Protein AF-G5AHP5-F1 (afdb_monomer)

Radius of gyration: 89.08 Å; Cα contacts (8 Å, |Δi|>4): 17; chains: 1; bounding box: 162×51×281 Å

Solvent-accessible surface area (backbone atoms only — not comparable to full-atom values): 18993 Å² total; per-residue (Å²): 107,77,63,62,55,45,54,52,48,55,49,53,51,51,52,48,51,52,48,52,54,48,51,51,48,51,52,51,51,51,53,50,51,53,47,54,50,52,53,51,52,52,51,54,48,51,52,53,53,48,54,50,49,51,64,43,51,56,49,55,52,48,54,51,49,54,53,50,55,48,52,52,46,56,51,49,54,50,50,54,51,48,52,54,50,54,52,50,50,52,52,52,53,51,51,50,52,52,52,49,54,53,50,52,54,49,50,56,52,49,53,50,53,50,51,54,50,52,52,49,50,51,55,48,51,52,50,52,50,54,49,51,54,52,50,49,53,53,51,55,51,48,53,52,49,51,53,50,50,55,51,50,53,52,50,54,48,51,51,52,51,52,52,50,51,51,47,54,51,50,54,50,53,49,53,55,46,53,54,48,48,57,49,46,55,52,52,50,52,51,50,49,52,52,54,47,49,54,50,52,50,54,48,50,56,52,49,52,53,48,51,53,50,48,39,49,44,30,49,72,76,67,72,40,88,67,75,82,74,98,63,64,69,79,54,53,59,53,57,48,55,55,49,53,54,57,51,52,57,60,48,66,78,73,64,88,83,87,81,86,83,88,88,83,87,83,84,80,91,85,78,88,88,81,91,86,92,86,82,91,78,90,83,84,88,85,90,82,93,77,85,88,76,79,85,83,77,82,72,54,68,68,62,53,54,49,52,53,51,51,48,58,64,72,49,45,64,60,64,55,51,65,66,65,75,75,116

InterPro domains:
  IPR039750 Dynein regulatory complex protein [PTHR21625] (1-319)

Sequence (327 aa):
MSQQYREMQDEYELELEQMEDAFLKERDERIANNKLEIDSLFERRREMEMVYMEAKQTRDEQYLQEIEELRVRDAEDYNELKIKLETNIQTLEQQLEEMRATYQLNTERLEYNYRVLTERDMLNSATLSQQKRKLSRLKDALATLIAKYNQTDARDRHQNEELTEEYRRLTKQYLDLQRKYAHFETSDSNKYDEVWQMHEEDAIHKIEKLLDADRVIHEQQLGLAWRPPAQSIRNWSQSAKAGDAAALQKQLENGDESSPDSNESDKGGSRRDDNGANADQDDFDDESVEAYTPPVKKISGAKLKYMLKMLASEAGFLVSFCKYCLY

Organism: Phytophthora sojae (strain P6497) (NCBI:txid1094619)

pLDDT: mean 79.53, std 22.26, range [28.44, 98.56]

Mean predicted aligned error: 20.71 Å

Foldseek 3Di:
DVVVVVVVVVVVVVVVVVVVVVVVVVVVVVVVVVVVVVVVVVVVVVVVVVVVVVVVVVVVVVVVVVVVVVVVVVVVVVVVVVVVVVVVVVVVVVVVVVVVVVVVVVVVVVVVVVVVVVVVVVVVVVVVVVVVVVVVVVVVVVVVVVVVVVVVVVVVVVVVVVVVVVVVVVVVVVVVVVVVVVVCVVVVVVVVVVVVVVVLVVVLVVVVVVLVVVCCCCVPVVVHHDDDDPDRSVVVVVVVVVVVVVVVVVVVVVPPPDDDDDDDDDDDDDDDDDDDDDDDDDDDDDDDDDDDDDDPDDDDPVVVVVVVVVCCVVVVVVVVVVVVVPD

Structure (mmCIF, N/CA/C/O backbone):
data_AF-G5AHP5-F1
#
_entry.id   AF-G5AHP5-F1
#
loop_
_atom_site.group_PDB
_atom_site.id
_atom_site.type_symbol
_atom_site.label_atom_id
_atom_site.label_alt_id
_atom_site.label_comp_id
_atom_site.label_asym_id
_atom_site.label_entity_id
_atom_site.label_seq_id
_atom_site.pdbx_PDB_ins_code
_atom_site.Cartn_x
_atom_site.Cartn_y
_atom_site.Cartn_z
_atom_site.occupancy
_atom_site.B_iso_or_equiv
_atom_site.auth_seq_id
_atom_site.auth_comp_id
_atom_site.auth_asym_id
_atom_site.auth_atom_id
_atom_site.pdbx_PDB_model_num
ATOM 1 N N . MET A 1 1 ? -83.908 3.391 150.791 1.00 53.19 1 MET A N 1
ATOM 2 C CA . MET A 1 1 ? -82.644 2.667 151.066 1.00 53.19 1 MET A CA 1
ATOM 3 C C . MET A 1 1 ? -82.426 1.497 150.112 1.00 53.19 1 MET A C 1
ATOM 5 O O . MET A 1 1 ? -81.807 1.747 149.095 1.00 53.19 1 MET A O 1
ATOM 9 N N . SER A 1 2 ? -82.924 0.269 150.338 1.00 60.22 2 SER A N 1
ATOM 10 C CA . SER A 1 2 ? -82.579 -0.873 149.452 1.00 60.22 2 SER A CA 1
ATOM 11 C C . SER A 1 2 ? -83.049 -0.728 147.999 1.00 60.22 2 SER A C 1
ATOM 13 O O . SER A 1 2 ? -82.399 -1.255 147.107 1.00 60.22 2 SER A O 1
ATOM 15 N N . GLN A 1 3 ? -84.147 -0.007 147.761 1.00 63.00 3 GLN A N 1
ATOM 16 C CA . GLN A 1 3 ? -84.678 0.241 146.419 1.00 63.00 3 GLN A CA 1
ATOM 17 C C . GLN A 1 3 ? -83.773 1.185 145.608 1.00 63.00 3 GLN A C 1
ATOM 19 O O . GLN A 1 3 ? -83.341 0.808 144.532 1.00 63.00 3 GLN A O 1
ATOM 24 N N . GLN A 1 4 ? -83.343 2.304 146.203 1.00 61.06 4 GLN A N 1
ATOM 25 C CA . GLN A 1 4 ? -82.376 3.241 145.604 1.00 61.06 4 GLN A CA 1
ATOM 26 C C . GLN A 1 4 ? -81.001 2.611 145.343 1.00 61.06 4 GLN A C 1
ATOM 28 O O . GLN A 1 4 ? -80.342 2.964 144.376 1.00 61.06 4 GLN A O 1
ATOM 33 N N . TYR A 1 5 ? -80.554 1.676 146.191 1.00 68.19 5 TYR A N 1
ATOM 34 C CA . TYR A 1 5 ? -79.325 0.918 145.927 1.00 68.19 5 TYR A CA 1
ATOM 35 C C . TYR A 1 5 ? -79.475 -0.056 144.756 1.00 68.19 5 TYR A C 1
ATOM 37 O O . TYR A 1 5 ? -78.487 -0.331 144.091 1.00 68.19 5 TYR A O 1
ATOM 45 N N . ARG A 1 6 ? -80.684 -0.574 144.513 1.00 73.56 6 ARG A N 1
ATOM 46 C CA . ARG A 1 6 ? -80.960 -1.478 143.394 1.00 73.56 6 ARG A CA 1
ATOM 47 C C . ARG A 1 6 ? -81.112 -0.701 142.091 1.00 73.56 6 ARG A C 1
ATOM 49 O O . ARG A 1 6 ? -80.408 -1.015 141.156 1.00 73.56 6 ARG A O 1
ATOM 56 N N . GLU A 1 7 ? -81.885 0.384 142.096 1.00 75.38 7 GLU A N 1
ATOM 57 C CA . GLU A 1 7 ? -81.979 1.335 140.976 1.00 75.38 7 GLU A CA 1
ATOM 58 C C . GLU A 1 7 ? -80.586 1.844 140.560 1.00 75.38 7 GLU A C 1
ATOM 60 O O . GLU A 1 7 ? -80.260 1.833 139.383 1.00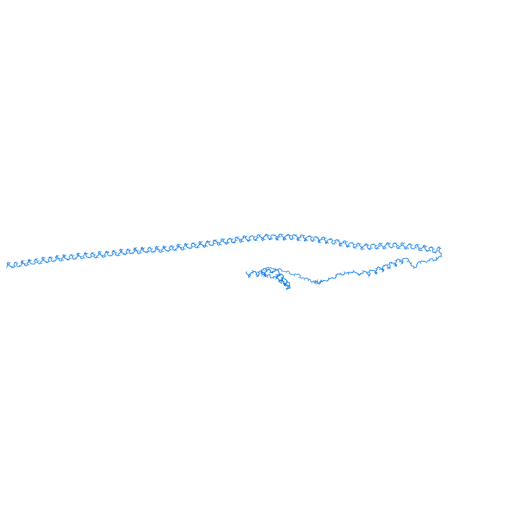 75.38 7 GLU A O 1
ATOM 65 N N . MET A 1 8 ? -79.714 2.176 141.521 1.00 73.25 8 MET A N 1
ATOM 66 C CA . MET A 1 8 ? -78.326 2.574 141.245 1.00 73.25 8 MET A CA 1
ATOM 67 C C . MET A 1 8 ? -77.442 1.420 140.726 1.00 73.25 8 MET A C 1
ATOM 69 O O . MET A 1 8 ? -76.515 1.665 139.962 1.00 73.25 8 MET A O 1
ATOM 73 N N . GLN A 1 9 ? -77.691 0.167 141.129 1.00 76.75 9 GLN A N 1
ATOM 74 C CA . GLN A 1 9 ? -77.003 -0.994 140.545 1.00 76.75 9 GLN A CA 1
ATOM 75 C C . GLN A 1 9 ? -77.477 -1.262 139.115 1.00 76.75 9 GLN A C 1
ATOM 77 O O . GLN A 1 9 ? -76.632 -1.467 138.253 1.00 76.75 9 GLN A O 1
ATOM 82 N N . ASP A 1 10 ? -78.786 -1.197 138.872 1.00 80.12 10 ASP A N 1
ATOM 83 C CA . ASP A 1 10 ? -79.399 -1.369 137.555 1.00 80.12 10 ASP A CA 1
ATOM 84 C C . ASP A 1 10 ? -78.925 -0.249 136.595 1.00 80.12 10 ASP A C 1
ATOM 86 O O . ASP A 1 10 ? -78.605 -0.518 135.440 1.00 80.12 10 ASP A O 1
ATOM 90 N N . GLU A 1 11 ? -78.781 0.996 137.078 1.00 80.38 11 GLU A N 1
ATOM 91 C CA . GLU A 1 11 ? -78.151 2.104 136.339 1.00 80.38 11 GLU A CA 1
ATOM 92 C C . GLU A 1 11 ? -76.666 1.831 136.039 1.00 80.38 11 GLU A C 1
ATOM 94 O O . GLU A 1 11 ? -76.239 2.007 134.901 1.00 80.38 11 GLU A O 1
ATOM 99 N N . TYR A 1 12 ? -75.864 1.359 137.003 1.00 80.62 12 TYR A N 1
ATOM 100 C CA . TYR A 1 12 ? -74.455 1.019 136.740 1.00 80.62 12 TYR A CA 1
ATOM 101 C C . TYR A 1 12 ? -74.277 -0.192 135.811 1.00 80.62 12 TYR A C 1
ATOM 103 O O . TYR A 1 12 ? -73.295 -0.240 135.073 1.00 80.62 12 TYR A O 1
ATOM 111 N N . GLU A 1 13 ? -75.196 -1.158 135.836 1.00 82.81 13 GLU A N 1
ATOM 112 C CA . GLU A 1 13 ? -75.208 -2.309 134.926 1.00 82.81 13 GLU A CA 1
ATOM 113 C C . GLU A 1 13 ? -75.591 -1.869 133.503 1.00 82.81 13 GLU A C 1
ATOM 115 O O . GLU A 1 13 ? -74.921 -2.253 132.548 1.00 82.81 13 GLU A O 1
ATOM 120 N N . LEU A 1 14 ? -76.560 -0.954 133.364 1.00 85.81 14 LEU A N 1
ATOM 121 C CA . LEU A 1 14 ? -76.928 -0.326 132.091 1.00 85.81 14 LEU A CA 1
ATOM 122 C C . LEU A 1 14 ? -75.807 0.564 131.516 1.00 85.81 14 LEU A C 1
ATOM 124 O O . LEU A 1 14 ? -75.599 0.591 130.304 1.00 85.81 14 LEU A O 1
ATOM 128 N N . GLU A 1 15 ? -75.080 1.307 132.353 1.00 83.19 15 GLU A N 1
ATOM 129 C CA . GLU A 1 15 ? -73.904 2.087 131.934 1.00 83.19 15 GLU A CA 1
ATOM 130 C C . GLU A 1 15 ? -72.737 1.168 131.522 1.00 83.19 15 GLU A C 1
ATOM 132 O O . GLU A 1 15 ? -72.029 1.462 130.559 1.00 83.19 15 GLU A O 1
ATOM 137 N N . LEU A 1 16 ? -72.554 0.024 132.197 1.00 84.31 16 LEU A N 1
ATOM 138 C CA . LEU A 1 16 ? -71.602 -1.016 131.787 1.00 84.31 16 LEU A CA 1
ATOM 139 C C . LEU A 1 16 ? -71.975 -1.633 130.438 1.00 84.31 16 LEU A C 1
ATOM 141 O O . LEU A 1 16 ? -71.115 -1.704 129.562 1.00 84.31 16 LEU A O 1
ATOM 145 N N . GLU A 1 17 ? -73.241 -2.006 130.243 1.00 87.19 17 GLU A N 1
ATOM 146 C CA . GLU A 1 17 ? -73.742 -2.533 128.972 1.00 87.19 17 GLU A CA 1
ATOM 147 C C . GLU A 1 17 ? -73.548 -1.503 127.849 1.00 87.19 17 GLU A C 1
ATOM 149 O O . GLU A 1 17 ? -72.981 -1.836 126.814 1.00 87.19 17 GLU A O 1
ATOM 154 N N . GLN A 1 18 ? -73.884 -0.225 128.072 1.00 85.56 18 GLN A N 1
ATOM 155 C CA . GLN A 1 18 ? -73.635 0.858 127.108 1.00 85.56 18 GLN A CA 1
ATOM 156 C C . GLN A 1 18 ? -72.144 1.066 126.791 1.00 85.56 18 GLN A C 1
ATOM 158 O O . GLN A 1 18 ? -71.801 1.334 125.636 1.00 85.56 18 GLN A O 1
ATOM 163 N N . MET A 1 19 ? -71.250 0.934 127.779 1.00 83.81 19 MET A N 1
ATOM 164 C CA . MET A 1 19 ? -69.801 0.986 127.554 1.00 83.81 19 MET A CA 1
ATOM 165 C C . MET A 1 19 ? -69.304 -0.220 126.748 1.00 83.81 19 MET A C 1
ATOM 167 O O . MET A 1 19 ? -68.521 -0.034 125.817 1.00 83.81 19 MET A O 1
ATOM 171 N N . GLU A 1 20 ? -69.762 -1.439 127.046 1.00 86.69 20 GLU A N 1
ATOM 172 C CA . GLU A 1 20 ? -69.424 -2.635 126.262 1.00 86.69 20 GLU A CA 1
ATOM 173 C C . GLU A 1 20 ? -69.937 -2.524 124.820 1.00 86.69 20 GLU A C 1
ATOM 175 O O . GLU A 1 20 ? -69.185 -2.776 123.878 1.00 86.69 20 GLU A O 1
ATOM 180 N N . ASP A 1 21 ? -71.164 -2.041 124.629 1.00 88.88 21 ASP A N 1
ATOM 181 C CA . ASP A 1 21 ? -71.764 -1.789 123.318 1.00 88.88 21 ASP A 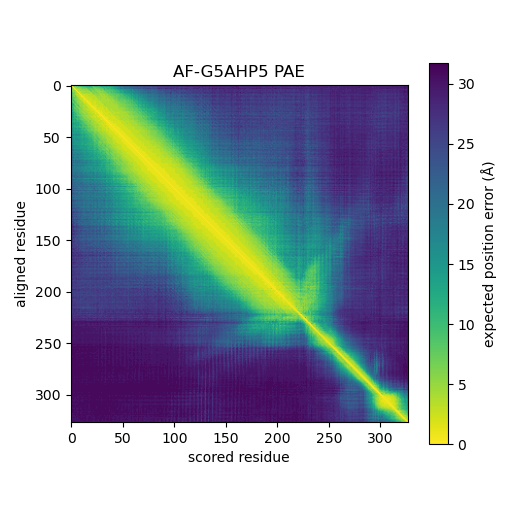CA 1
ATOM 182 C C . ASP A 1 21 ? -70.993 -0.717 122.525 1.00 88.88 21 ASP A C 1
ATOM 184 O O . ASP A 1 21 ? -70.835 -0.825 121.306 1.00 88.88 21 ASP A O 1
ATOM 188 N N . ALA A 1 22 ? -70.482 0.317 123.202 1.00 89.12 22 ALA A N 1
ATOM 189 C CA . ALA A 1 22 ? -69.611 1.330 122.608 1.00 89.12 22 ALA A CA 1
ATOM 190 C C . ALA A 1 22 ? -68.235 0.758 122.223 1.00 89.12 22 ALA A C 1
ATOM 192 O O . ALA A 1 22 ? -67.756 1.027 121.121 1.00 89.12 22 ALA A O 1
ATOM 193 N N . PHE A 1 23 ? -67.623 -0.082 123.066 1.00 88.88 23 PHE A N 1
ATOM 194 C CA . PHE A 1 23 ? -66.364 -0.764 122.743 1.00 88.88 23 PHE A CA 1
ATOM 195 C C . PHE A 1 23 ? -66.516 -1.779 121.604 1.00 88.88 23 PHE A C 1
ATOM 197 O O . PHE A 1 23 ? -65.615 -1.899 120.772 1.00 88.88 23 PHE A O 1
ATOM 204 N N . LEU A 1 24 ? -67.642 -2.495 121.526 1.00 90.12 24 LEU A N 1
ATOM 205 C CA . LEU A 1 24 ? -67.946 -3.397 120.414 1.00 90.12 24 LEU A CA 1
ATOM 206 C C . LEU A 1 24 ? -68.131 -2.619 119.106 1.00 90.12 24 LEU A C 1
ATOM 208 O O . LEU A 1 24 ? -67.551 -3.012 118.094 1.00 90.12 24 LEU A O 1
ATOM 212 N N . LYS A 1 25 ? -68.842 -1.482 119.137 1.00 91.06 25 LYS A N 1
ATOM 213 C CA . LYS A 1 25 ? -68.968 -0.571 117.986 1.00 91.06 25 LYS A CA 1
ATOM 214 C C . LYS A 1 25 ? -67.612 -0.012 117.558 1.00 91.06 25 LYS A C 1
ATOM 216 O O . LYS A 1 25 ? -67.272 -0.159 116.389 1.00 91.06 25 LYS A O 1
ATOM 221 N N . GLU A 1 26 ? -66.790 0.522 118.471 1.00 89.19 26 GLU A N 1
ATOM 222 C CA . GLU A 1 26 ? -65.451 1.014 118.102 1.00 89.19 26 GLU A CA 1
ATOM 223 C C . GLU A 1 26 ? -64.588 -0.123 117.534 1.00 89.19 26 GLU A C 1
ATOM 225 O O . GLU A 1 26 ? -63.929 0.055 116.512 1.00 89.19 26 GLU A O 1
ATOM 230 N N . ARG A 1 27 ? -64.606 -1.320 118.133 1.00 91.38 27 ARG A N 1
ATOM 231 C CA . ARG A 1 27 ? -63.860 -2.477 117.613 1.00 91.38 27 ARG A CA 1
ATOM 232 C C . ARG A 1 27 ? -64.302 -2.841 116.196 1.00 91.38 27 ARG A C 1
ATOM 234 O O . ARG A 1 27 ? -63.451 -3.088 115.341 1.00 91.38 27 ARG A O 1
ATOM 241 N N . ASP A 1 28 ? -65.602 -2.884 115.939 1.00 91.38 28 ASP A N 1
ATOM 242 C CA . ASP A 1 28 ? -66.140 -3.284 114.641 1.00 91.38 28 ASP A CA 1
ATOM 243 C C . ASP A 1 28 ? -65.919 -2.189 113.582 1.00 91.38 28 ASP A C 1
ATOM 245 O O . ASP A 1 28 ? -65.549 -2.510 112.452 1.00 91.38 28 ASP A O 1
ATOM 249 N N . GLU A 1 29 ? -65.983 -0.907 113.960 1.00 91.94 29 GLU A N 1
ATOM 250 C CA . GLU A 1 29 ? -65.547 0.231 113.138 1.00 91.94 29 GLU A CA 1
ATOM 251 C C . GLU A 1 29 ? -64.041 0.183 112.834 1.00 91.94 29 GLU A C 1
ATOM 253 O O . GLU A 1 29 ? -63.635 0.375 111.689 1.00 91.94 29 GLU A O 1
ATOM 258 N N . ARG A 1 30 ? -63.185 -0.134 113.815 1.00 91.25 30 ARG A N 1
ATOM 259 C CA . ARG A 1 30 ? -61.734 -0.321 113.611 1.00 91.25 30 ARG A CA 1
ATOM 260 C C . ARG A 1 30 ? -61.443 -1.483 112.667 1.00 91.25 30 ARG A C 1
ATOM 262 O O . ARG A 1 30 ? -60.584 -1.357 111.799 1.00 91.25 30 ARG A O 1
ATOM 269 N N . ILE A 1 31 ? -62.165 -2.597 112.796 1.00 92.00 31 ILE A N 1
ATOM 270 C CA . ILE A 1 31 ? -62.042 -3.747 111.891 1.00 92.00 31 ILE A CA 1
ATOM 271 C C . ILE A 1 31 ? -62.537 -3.386 110.484 1.00 92.00 31 ILE A C 1
ATOM 273 O O . ILE A 1 31 ? -61.894 -3.775 109.509 1.00 92.00 31 ILE A O 1
ATOM 277 N N . ALA A 1 32 ? -63.639 -2.643 110.355 1.00 93.31 32 ALA A N 1
ATOM 278 C CA . ALA A 1 32 ? -64.146 -2.172 109.068 1.00 93.31 32 ALA A CA 1
ATOM 279 C C . ALA A 1 32 ? -63.157 -1.213 108.386 1.00 93.31 32 ALA A C 1
ATOM 281 O O . ALA A 1 32 ? -62.822 -1.416 107.222 1.00 93.31 32 ALA A O 1
ATOM 282 N N . ASN A 1 33 ? -62.618 -0.240 109.124 1.00 93.38 33 ASN A N 1
ATOM 283 C CA . ASN A 1 33 ? -61.617 0.704 108.627 1.00 93.38 33 ASN A CA 1
ATOM 284 C C . ASN A 1 33 ? -60.325 -0.009 108.197 1.00 93.38 33 ASN A C 1
ATOM 286 O O . ASN A 1 33 ? -59.857 0.216 107.085 1.00 93.38 33 ASN A O 1
ATOM 290 N N . ASN A 1 34 ? -59.801 -0.938 109.007 1.00 92.56 34 ASN A N 1
ATOM 291 C CA . ASN A 1 34 ? -58.618 -1.726 108.638 1.00 92.56 34 ASN A CA 1
ATOM 292 C C . ASN A 1 34 ? -58.867 -2.612 107.402 1.00 92.56 34 ASN A C 1
ATOM 294 O O . ASN A 1 34 ? -57.968 -2.781 106.584 1.00 92.56 34 ASN A O 1
ATOM 298 N N . LYS A 1 35 ? -60.073 -3.182 107.242 1.00 94.12 35 LYS A N 1
ATOM 299 C CA . LYS A 1 35 ? -60.443 -3.941 106.032 1.00 94.12 35 LYS A CA 1
ATOM 300 C C . LYS A 1 35 ? -60.488 -3.043 104.798 1.00 94.12 35 LYS A C 1
ATOM 302 O O . LYS A 1 35 ? -59.861 -3.381 103.805 1.00 94.12 35 LYS A O 1
ATOM 307 N N . LEU A 1 36 ? -61.149 -1.887 104.886 1.00 95.06 36 LEU A N 1
ATOM 308 C CA . LEU A 1 36 ? -61.199 -0.905 103.798 1.00 95.06 36 LEU A CA 1
ATOM 309 C C . LEU A 1 36 ? -59.800 -0.407 103.409 1.00 95.06 36 LEU A C 1
ATOM 311 O O . LEU A 1 36 ? -59.516 -0.256 102.223 1.00 95.06 36 LEU A O 1
ATOM 315 N N . GLU A 1 37 ? -58.909 -0.194 104.381 1.00 94.12 37 GLU A N 1
ATOM 316 C CA . GLU A 1 37 ? -57.515 0.163 104.113 1.00 94.12 37 GLU A CA 1
ATOM 317 C C . GLU A 1 37 ? -56.785 -0.967 103.367 1.00 94.12 37 GLU A C 1
ATOM 319 O O . GLU A 1 37 ? -56.193 -0.715 102.316 1.00 94.12 37 GLU A O 1
ATOM 324 N N . ILE A 1 38 ? -56.897 -2.217 103.835 1.00 93.31 38 ILE A N 1
ATOM 325 C CA . ILE A 1 38 ? -56.324 -3.402 103.173 1.00 93.31 38 ILE A CA 1
ATOM 326 C C . ILE A 1 38 ? -56.853 -3.560 101.739 1.00 93.31 38 ILE A C 1
ATOM 328 O O . ILE A 1 38 ? -56.056 -3.719 100.813 1.00 93.31 38 ILE A O 1
ATOM 332 N N . ASP A 1 39 ? -58.168 -3.471 101.536 1.00 93.94 39 ASP A N 1
ATOM 333 C CA . ASP A 1 39 ? -58.797 -3.591 100.218 1.00 93.94 39 ASP A CA 1
ATOM 334 C C . ASP A 1 39 ? -58.333 -2.455 99.286 1.00 93.94 39 ASP A C 1
ATOM 336 O O . ASP A 1 39 ? -57.984 -2.703 98.130 1.00 93.94 39 ASP A O 1
ATOM 340 N N . SER A 1 40 ? -58.208 -1.223 99.799 1.00 94.06 40 SER A N 1
ATOM 341 C CA . SER A 1 40 ? -57.678 -0.085 99.032 1.00 94.06 40 SER A CA 1
ATOM 342 C C . SER A 1 40 ? -56.212 -0.267 98.618 1.00 94.06 40 SER A C 1
ATOM 344 O O . SER A 1 40 ? -55.822 0.137 97.521 1.00 94.06 40 SER A O 1
ATOM 346 N N . LEU A 1 41 ? -55.392 -0.909 99.460 1.00 93.88 41 LEU A N 1
ATOM 347 C CA . LEU A 1 41 ? -53.999 -1.234 99.145 1.00 93.88 41 LEU A CA 1
ATOM 348 C C . LEU A 1 41 ? -53.907 -2.344 98.090 1.00 93.88 41 LEU A C 1
ATOM 350 O O . LEU A 1 41 ? -53.034 -2.279 97.221 1.00 93.88 41 LEU A O 1
ATOM 354 N N . PHE A 1 42 ? -54.808 -3.331 98.124 1.00 94.00 42 PHE A N 1
ATOM 355 C CA . PHE A 1 42 ? -54.888 -4.367 97.093 1.00 94.00 42 PHE A CA 1
ATOM 356 C C . PHE A 1 42 ? -55.354 -3.818 95.742 1.00 94.00 42 PHE A C 1
ATOM 358 O O . PHE A 1 42 ? -54.727 -4.140 94.732 1.00 94.00 42 PHE A O 1
ATOM 365 N N . GLU A 1 43 ? -56.376 -2.960 95.702 1.00 94.94 43 GLU A N 1
ATOM 366 C CA . GLU A 1 43 ? -56.830 -2.362 94.440 1.00 94.94 43 GLU A CA 1
ATOM 367 C C . GLU A 1 43 ? -55.743 -1.450 93.850 1.00 94.94 43 GLU A C 1
ATOM 369 O O . GLU A 1 43 ? -55.368 -1.601 92.690 1.00 94.94 43 GLU A O 1
ATOM 374 N N . ARG A 1 44 ? -55.101 -0.612 94.677 1.00 94.69 44 ARG A N 1
ATOM 375 C CA . ARG A 1 44 ? -53.974 0.233 94.244 1.00 94.69 44 ARG A CA 1
ATOM 376 C C . ARG A 1 44 ? -52.778 -0.582 93.744 1.00 94.69 44 ARG A C 1
ATOM 378 O O . ARG A 1 44 ? -52.101 -0.177 92.801 1.00 94.69 44 ARG A O 1
ATOM 385 N N . ARG A 1 45 ? -52.503 -1.744 94.350 1.00 94.94 45 ARG A N 1
ATOM 386 C CA . ARG A 1 45 ? -51.492 -2.686 93.847 1.00 94.94 45 ARG A CA 1
ATOM 387 C C . ARG A 1 45 ? -51.899 -3.252 92.485 1.00 94.94 45 ARG A C 1
ATOM 389 O O . ARG A 1 45 ? -51.054 -3.326 91.599 1.00 94.94 45 ARG A O 1
ATOM 396 N N . ARG A 1 46 ? -53.165 -3.635 92.315 1.00 95.12 46 ARG A N 1
ATOM 397 C CA . ARG A 1 46 ? -53.700 -4.192 91.067 1.00 95.12 46 ARG A CA 1
ATOM 398 C C . ARG A 1 46 ? -53.657 -3.182 89.920 1.00 95.12 46 ARG A C 1
ATOM 400 O O . ARG A 1 46 ? -53.245 -3.548 88.825 1.00 95.12 46 ARG A O 1
ATOM 407 N N . GLU A 1 47 ? -54.014 -1.925 90.177 1.00 95.44 47 GLU A N 1
ATOM 408 C CA . GLU A 1 47 ? -53.857 -0.815 89.227 1.00 95.44 47 GLU A CA 1
ATOM 409 C C . GLU A 1 47 ? -52.387 -0.648 88.811 1.00 95.44 47 GLU A C 1
ATOM 411 O O . GLU A 1 47 ? -52.078 -0.621 87.622 1.00 95.44 47 GLU A O 1
ATOM 416 N N . MET A 1 48 ? -51.461 -0.613 89.776 1.00 93.81 48 MET A N 1
ATOM 417 C CA . MET A 1 48 ? -50.023 -0.497 89.500 1.00 93.81 48 MET A CA 1
ATOM 418 C C . MET A 1 48 ? -49.464 -1.692 88.709 1.00 93.81 48 MET A C 1
ATOM 420 O O . MET A 1 48 ? -48.642 -1.498 87.814 1.00 93.81 48 MET A O 1
ATOM 424 N N . GLU A 1 49 ? -49.905 -2.919 89.004 1.00 93.50 49 GLU A N 1
ATOM 425 C CA . GLU A 1 49 ? -49.531 -4.121 88.244 1.00 93.50 49 GLU A CA 1
ATOM 426 C C . GLU A 1 49 ? -50.106 -4.093 86.818 1.00 93.50 49 GLU A C 1
ATOM 428 O O . GLU A 1 49 ? -49.395 -4.441 85.875 1.00 93.50 49 GLU A O 1
ATOM 433 N N . MET A 1 50 ? -51.344 -3.618 86.634 1.00 94.75 50 MET A N 1
ATOM 434 C CA . MET A 1 50 ? -51.974 -3.457 85.317 1.00 94.75 50 MET A CA 1
ATOM 435 C C . MET A 1 50 ? -51.232 -2.422 84.462 1.00 94.75 50 MET A C 1
ATOM 437 O O . MET A 1 50 ? -50.807 -2.743 83.354 1.00 94.75 50 MET A O 1
ATOM 441 N N . VAL A 1 51 ? -50.977 -1.226 85.005 1.00 95.31 51 VAL A N 1
ATOM 442 C CA . VAL A 1 51 ? -50.224 -0.162 84.319 1.00 95.31 51 VAL A CA 1
ATOM 443 C C . VAL A 1 51 ? -48.800 -0.616 83.989 1.00 95.31 51 VAL A C 1
ATOM 445 O O . VAL A 1 51 ? -48.303 -0.334 82.901 1.00 95.31 51 VAL A O 1
ATOM 448 N N . TYR A 1 52 ? -48.134 -1.357 84.883 1.00 95.81 52 TYR A N 1
ATOM 449 C CA . TYR A 1 52 ? -46.814 -1.924 84.593 1.00 95.81 52 TYR A CA 1
ATOM 450 C C . TYR A 1 52 ? -46.858 -2.953 83.454 1.00 95.81 52 TYR A C 1
ATOM 452 O O . TYR A 1 52 ? -45.974 -2.951 82.595 1.00 95.81 52 TYR A O 1
ATOM 460 N N . MET A 1 53 ? -47.877 -3.817 83.426 1.00 94.94 53 MET A N 1
ATOM 461 C CA . MET A 1 53 ? -48.063 -4.810 82.366 1.00 94.94 53 MET A CA 1
ATOM 462 C C . MET A 1 53 ? -48.348 -4.152 81.012 1.00 94.94 53 MET A C 1
ATOM 464 O O . MET A 1 53 ? -47.688 -4.503 80.037 1.00 94.94 53 MET A O 1
ATOM 468 N N . GLU A 1 54 ? -49.229 -3.151 80.948 1.00 95.56 54 GLU A N 1
ATOM 469 C CA . GLU A 1 54 ? -49.491 -2.378 79.723 1.00 95.56 54 GLU A CA 1
ATOM 470 C C . GLU A 1 54 ? -48.252 -1.595 79.262 1.00 95.56 54 GLU A C 1
ATOM 472 O O . GLU A 1 54 ? -47.872 -1.656 78.092 1.00 95.56 54 GLU A O 1
ATOM 477 N N . ALA A 1 55 ? -47.545 -0.922 80.177 1.00 95.69 55 ALA A N 1
ATOM 478 C CA . ALA A 1 55 ? -46.303 -0.199 79.882 1.00 95.69 55 ALA A CA 1
ATOM 479 C C . ALA A 1 55 ? -45.119 -1.121 79.531 1.00 95.69 55 ALA A C 1
ATOM 481 O O . ALA A 1 55 ? -44.097 -0.663 79.012 1.00 95.69 55 ALA A O 1
ATOM 482 N N . LYS A 1 56 ? -45.199 -2.420 79.842 1.00 96.00 56 LYS A N 1
ATOM 483 C CA . LYS A 1 56 ? -44.274 -3.440 79.335 1.00 96.00 56 LYS A CA 1
ATOM 484 C C . LYS A 1 56 ? -44.707 -3.907 77.949 1.00 96.00 56 LYS A C 1
ATOM 486 O O . LYS A 1 56 ? -43.891 -3.857 77.038 1.00 96.00 56 LYS A O 1
ATOM 491 N N . GLN A 1 57 ? -45.968 -4.301 77.786 1.00 95.38 57 GLN A N 1
ATOM 492 C CA . GLN A 1 57 ? -46.498 -4.809 76.523 1.00 95.38 57 GLN A CA 1
ATOM 493 C C . GLN A 1 57 ? -46.339 -3.790 75.388 1.00 95.38 57 GLN A C 1
ATOM 495 O O . GLN A 1 57 ? -45.827 -4.144 74.336 1.00 95.38 57 GLN A O 1
ATOM 500 N N . THR A 1 58 ? -46.662 -2.518 75.622 1.00 96.38 58 THR A N 1
ATOM 501 C CA . THR A 1 58 ? -46.477 -1.442 74.630 1.00 96.38 58 THR A CA 1
ATOM 502 C C . THR A 1 58 ? -45.020 -1.247 74.202 1.00 96.38 58 THR A C 1
ATOM 504 O O . THR A 1 58 ? -44.767 -0.988 73.029 1.00 96.38 58 THR A O 1
ATOM 507 N N . ARG A 1 59 ? -44.043 -1.415 75.106 1.00 95.88 59 ARG A N 1
ATOM 508 C CA . ARG A 1 59 ? -42.611 -1.391 74.745 1.00 95.88 59 ARG A CA 1
ATOM 509 C C . ARG A 1 59 ? -42.186 -2.647 73.992 1.00 95.88 59 ARG A C 1
ATOM 511 O O . ARG A 1 59 ? -41.437 -2.542 73.029 1.00 95.88 59 ARG A O 1
ATOM 518 N N . ASP A 1 60 ? -42.670 -3.816 74.403 1.00 95.56 60 ASP A N 1
ATOM 519 C CA . ASP A 1 60 ? -42.405 -5.074 73.700 1.00 95.56 60 ASP A CA 1
ATOM 520 C C . ASP A 1 60 ? -42.982 -5.017 72.262 1.00 95.56 60 ASP A C 1
ATOM 522 O O . ASP A 1 60 ? -42.320 -5.432 71.314 1.00 95.56 60 ASP A O 1
ATOM 526 N N . GLU A 1 61 ? -44.167 -4.423 72.077 1.00 96.31 61 GLU A N 1
ATOM 527 C CA . GLU A 1 61 ? -44.792 -4.156 70.772 1.00 96.31 61 GLU A CA 1
ATOM 528 C C . GLU A 1 61 ? -44.008 -3.127 69.936 1.00 96.31 61 GLU A C 1
ATOM 530 O O . GLU A 1 61 ? -43.811 -3.352 68.742 1.00 96.31 61 GLU A O 1
ATOM 535 N N . GLN A 1 62 ? -43.502 -2.046 70.545 1.00 96.75 62 GLN A N 1
ATOM 536 C CA . GLN A 1 62 ? -42.618 -1.076 69.878 1.00 96.75 62 GLN A CA 1
ATOM 537 C C . GLN A 1 62 ? -41.330 -1.737 69.373 1.00 96.75 62 GLN A C 1
ATOM 539 O O . GLN A 1 62 ? -40.990 -1.586 68.203 1.00 96.75 62 GLN A O 1
ATOM 544 N N . TYR A 1 63 ? -40.649 -2.536 70.201 1.00 96.25 63 TYR A N 1
ATOM 545 C CA . TYR A 1 63 ? -39.437 -3.241 69.771 1.00 96.25 63 TYR A CA 1
ATOM 546 C C . TYR A 1 63 ? -39.712 -4.259 68.657 1.00 96.25 63 TYR A C 1
ATOM 548 O O . TYR A 1 63 ? -38.883 -4.427 67.765 1.00 96.25 63 TYR A O 1
ATOM 556 N N . LEU A 1 64 ? -40.872 -4.925 68.664 1.00 96.50 64 LEU A N 1
ATOM 557 C CA . LEU A 1 64 ? -41.273 -5.804 67.561 1.00 96.50 64 LEU A CA 1
ATOM 558 C C . LEU A 1 64 ? -41.510 -5.026 66.257 1.00 96.50 64 LEU A C 1
ATOM 560 O O . LEU A 1 64 ? -41.099 -5.502 65.200 1.00 96.50 64 LEU A O 1
ATOM 564 N N . GLN A 1 65 ? -42.116 -3.836 66.325 1.00 97.00 65 GLN A N 1
ATOM 565 C CA . GLN A 1 65 ? -42.284 -2.950 65.166 1.00 97.00 65 GLN A CA 1
ATOM 566 C C . GLN A 1 65 ? -40.929 -2.459 64.636 1.00 97.00 65 GLN A C 1
ATOM 568 O O . GLN A 1 65 ? -40.660 -2.616 63.449 1.00 97.00 65 GLN A O 1
ATOM 573 N N . GLU A 1 66 ? -40.039 -1.967 65.504 1.00 97.12 66 GLU A N 1
ATOM 574 C CA . GLU A 1 66 ? -38.689 -1.521 65.124 1.00 97.12 66 GLU A CA 1
ATOM 575 C C . GLU A 1 66 ? -37.869 -2.640 64.457 1.00 97.12 66 GLU A C 1
ATOM 577 O O . GLU A 1 66 ? -37.199 -2.403 63.450 1.00 97.12 66 GLU A O 1
ATOM 582 N N . ILE A 1 67 ? -37.937 -3.873 64.979 1.00 97.12 67 ILE A N 1
ATOM 583 C CA . ILE A 1 67 ? -37.255 -5.041 64.397 1.00 97.12 67 ILE A CA 1
ATOM 584 C C . ILE A 1 67 ? -37.806 -5.374 63.006 1.00 97.12 67 ILE A C 1
ATOM 586 O O . ILE A 1 67 ? -37.029 -5.704 62.108 1.00 97.12 67 ILE A O 1
ATOM 590 N N . GLU A 1 68 ? -39.122 -5.308 62.808 1.00 96.56 68 GLU A N 1
ATOM 591 C CA . GLU A 1 68 ? -39.725 -5.625 61.513 1.00 96.56 68 GLU A CA 1
ATOM 592 C C . GLU A 1 68 ? -39.482 -4.509 60.483 1.00 96.56 68 GLU A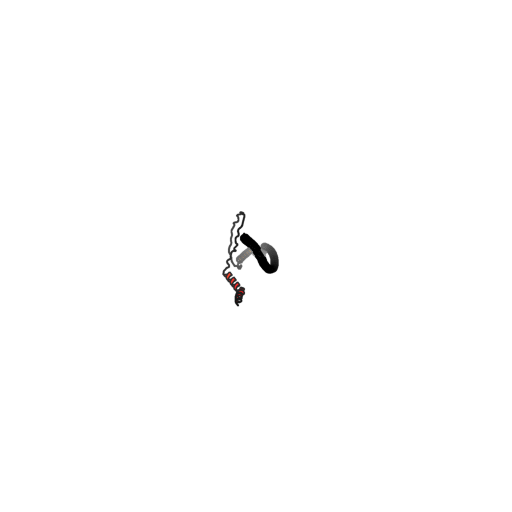 C 1
ATOM 594 O O . GLU A 1 68 ? -39.120 -4.799 59.345 1.00 96.56 68 GLU A O 1
ATOM 599 N N . GLU A 1 69 ? -39.542 -3.236 60.885 1.00 97.31 69 GLU A N 1
ATOM 600 C CA . GLU A 1 69 ? -39.148 -2.105 60.034 1.00 97.31 69 GLU A CA 1
ATOM 601 C C . GLU A 1 69 ? -37.673 -2.151 59.619 1.00 97.31 69 GLU A C 1
ATOM 603 O O . GLU A 1 69 ? -37.340 -1.752 58.501 1.00 97.31 69 GLU A O 1
ATOM 608 N N . LEU A 1 70 ? -36.778 -2.600 60.507 1.00 97.12 70 LEU A N 1
ATOM 609 C CA . LEU A 1 70 ? -35.367 -2.811 60.175 1.00 97.12 70 LEU A CA 1
ATOM 610 C C . LEU A 1 70 ? -35.208 -3.941 59.156 1.00 97.12 70 LEU A C 1
ATOM 612 O O . LEU A 1 70 ? -34.511 -3.760 58.166 1.00 97.12 70 LEU A O 1
ATOM 616 N N . ARG A 1 71 ? -35.908 -5.069 59.330 1.00 96.88 71 ARG A N 1
ATOM 617 C CA . ARG A 1 71 ? -35.879 -6.184 58.365 1.00 96.88 71 ARG A CA 1
ATOM 618 C C . ARG A 1 71 ? -36.395 -5.798 56.987 1.00 96.88 71 ARG A C 1
ATOM 620 O O . ARG A 1 71 ? -35.818 -6.232 55.993 1.00 96.88 71 ARG A O 1
ATOM 627 N N . VAL A 1 72 ? -37.478 -5.021 56.923 1.00 97.50 72 VAL A N 1
ATOM 628 C CA . VAL A 1 72 ? -38.025 -4.530 55.652 1.00 97.50 72 VAL A CA 1
ATOM 629 C C . VAL A 1 72 ? -37.016 -3.605 54.976 1.00 97.50 72 VAL A C 1
ATOM 631 O O . VAL A 1 72 ? -36.685 -3.845 53.819 1.00 97.50 72 VAL A O 1
ATOM 634 N N . ARG A 1 73 ? -36.441 -2.636 55.704 1.00 97.50 73 ARG A N 1
ATOM 635 C CA . ARG A 1 73 ? -35.400 -1.741 55.167 1.00 97.50 73 ARG A CA 1
ATOM 636 C C . ARG A 1 73 ? -34.153 -2.489 54.699 1.00 97.50 73 ARG A C 1
ATOM 638 O O . ARG A 1 73 ? -33.734 -2.289 53.568 1.00 97.50 73 ARG A O 1
ATOM 645 N N . ASP A 1 74 ? -33.613 -3.403 55.504 1.00 97.44 74 ASP A N 1
ATOM 646 C CA . ASP A 1 74 ? -32.442 -4.209 55.133 1.00 97.44 74 ASP A CA 1
ATOM 647 C C . ASP A 1 74 ? -32.712 -5.056 53.870 1.00 97.44 74 ASP A C 1
ATOM 649 O O . ASP A 1 74 ? -31.829 -5.230 53.025 1.00 97.44 74 ASP A O 1
ATOM 653 N N . ALA A 1 75 ? -33.936 -5.576 53.710 1.00 97.44 75 ALA A N 1
ATOM 654 C CA . ALA A 1 75 ? -34.347 -6.326 52.524 1.00 97.44 75 ALA A CA 1
ATOM 655 C C . ALA A 1 75 ? -34.550 -5.429 51.288 1.00 97.44 75 ALA A C 1
ATOM 657 O O . ALA A 1 75 ? -34.191 -5.834 50.178 1.00 97.44 75 ALA A O 1
ATOM 658 N N . GLU A 1 76 ? -35.097 -4.225 51.465 1.00 96.94 76 GLU A N 1
ATOM 659 C CA . GLU A 1 76 ? -35.252 -3.214 50.414 1.00 96.94 76 GLU A CA 1
ATOM 660 C C . GLU A 1 76 ? -33.889 -2.701 49.932 1.00 96.94 76 GLU A C 1
ATOM 662 O O . GLU A 1 76 ? -33.618 -2.772 48.732 1.00 96.94 76 GLU A O 1
ATOM 667 N N . ASP A 1 77 ? -33.000 -2.300 50.845 1.00 97.44 77 ASP A N 1
ATOM 668 C CA . ASP A 1 77 ? -31.632 -1.850 50.558 1.00 97.44 77 ASP A CA 1
ATOM 669 C C . ASP A 1 77 ? -30.818 -2.950 49.856 1.00 97.44 77 ASP A C 1
ATOM 671 O O . ASP A 1 77 ? -30.135 -2.698 48.856 1.00 97.44 77 ASP A O 1
ATOM 675 N N . TYR A 1 78 ? -30.923 -4.202 50.325 1.00 98.00 78 TYR A N 1
ATOM 676 C CA . TYR A 1 78 ? -30.290 -5.347 49.667 1.00 98.00 78 TYR A CA 1
ATOM 677 C C . TYR A 1 78 ? -30.820 -5.553 48.243 1.00 98.00 78 TYR A C 1
ATOM 679 O O . TYR A 1 78 ? -30.034 -5.771 47.318 1.00 98.00 78 TYR A O 1
ATOM 687 N N . ASN A 1 79 ? -32.139 -5.481 48.043 1.00 97.94 79 ASN A N 1
ATOM 688 C CA . ASN A 1 79 ? -32.746 -5.683 46.732 1.00 97.94 79 ASN A CA 1
ATOM 689 C C . ASN A 1 79 ? -32.435 -4.522 45.771 1.00 97.94 79 ASN A C 1
ATOM 691 O O . ASN A 1 79 ? -32.147 -4.758 44.598 1.00 97.94 79 ASN A O 1
ATOM 695 N N . GLU A 1 80 ? -32.414 -3.279 46.256 1.00 98.12 80 GLU A N 1
ATOM 696 C CA . GLU A 1 80 ? -32.019 -2.109 45.470 1.00 98.12 80 GLU A CA 1
ATOM 697 C C . GLU A 1 80 ? -30.547 -2.209 45.037 1.00 98.12 80 GLU A C 1
ATOM 699 O O . GLU A 1 80 ? -30.229 -2.031 43.856 1.00 98.12 80 GLU A O 1
ATOM 704 N N . LEU A 1 81 ? -29.645 -2.571 45.958 1.00 97.88 81 LEU A N 1
ATOM 705 C CA . LEU A 1 81 ? -28.234 -2.806 45.647 1.00 97.88 81 LEU A CA 1
ATOM 706 C C . LEU A 1 81 ? -28.059 -3.967 44.660 1.00 97.88 81 LEU A C 1
ATOM 708 O O . LEU A 1 81 ? -27.281 -3.851 43.711 1.00 97.88 81 LEU A O 1
ATOM 712 N N . LYS A 1 82 ? -28.804 -5.063 44.836 1.00 98.50 82 LYS A N 1
ATOM 713 C CA . LYS A 1 82 ? -28.803 -6.210 43.923 1.00 98.50 8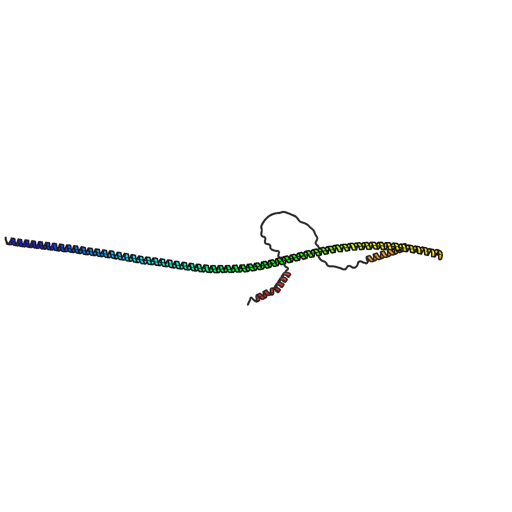2 LYS A CA 1
ATOM 714 C C . LYS A 1 82 ? -29.224 -5.799 42.509 1.00 98.50 82 LYS A C 1
ATOM 716 O O . LYS A 1 82 ? -28.490 -6.087 41.568 1.00 98.50 82 LYS A O 1
ATOM 721 N N . ILE A 1 83 ? -30.324 -5.059 42.355 1.00 98.31 83 ILE A N 1
ATOM 722 C CA . ILE A 1 83 ? -30.798 -4.553 41.055 1.00 98.31 83 ILE A CA 1
ATOM 723 C C . ILE A 1 83 ? -29.767 -3.604 40.421 1.00 98.31 83 ILE A C 1
ATOM 725 O O . ILE A 1 83 ? -29.484 -3.716 39.225 1.00 98.31 83 ILE A O 1
ATOM 729 N N . LYS A 1 84 ? -29.146 -2.707 41.202 1.00 98.44 84 LYS A N 1
ATOM 730 C CA . LYS A 1 84 ? -28.071 -1.815 40.724 1.00 98.44 84 LYS A CA 1
ATOM 731 C C . LYS A 1 84 ? -26.852 -2.601 40.228 1.00 98.44 84 LYS A C 1
ATOM 733 O O . LYS A 1 84 ? -26.286 -2.269 39.192 1.00 98.44 84 LYS A O 1
ATOM 738 N N . LEU A 1 85 ? -26.443 -3.650 40.940 1.00 98.19 85 LEU A N 1
ATOM 739 C CA . LEU A 1 85 ? -25.310 -4.486 40.537 1.00 98.19 85 LEU A CA 1
ATOM 740 C C . LEU A 1 85 ? -25.641 -5.353 39.315 1.00 98.19 85 LEU A C 1
ATOM 742 O O . LEU A 1 85 ? -24.836 -5.412 38.392 1.00 98.19 85 LEU A O 1
ATOM 746 N N . GLU A 1 86 ? -26.829 -5.957 39.255 1.00 98.12 86 GLU A N 1
ATOM 747 C CA . GLU A 1 86 ? -27.272 -6.766 38.110 1.00 98.12 86 GLU A CA 1
ATOM 748 C C . GLU A 1 86 ? -27.409 -5.926 36.828 1.00 98.12 86 GLU A C 1
ATOM 750 O O . GLU A 1 86 ? -26.954 -6.351 35.767 1.00 98.12 86 GLU A O 1
ATOM 755 N N . THR A 1 87 ? -27.935 -4.700 36.916 1.00 98.44 87 THR A N 1
ATOM 756 C CA . THR A 1 87 ? -27.999 -3.773 35.766 1.00 98.44 87 THR A CA 1
ATOM 757 C C . THR A 1 87 ? -26.620 -3.236 35.351 1.00 98.44 87 THR A C 1
ATOM 759 O O . THR A 1 87 ? -26.345 -3.104 34.156 1.00 98.44 87 THR A O 1
ATOM 762 N N . ASN A 1 88 ? -25.703 -3.000 36.296 1.00 98.38 88 ASN A N 1
ATOM 763 C CA . ASN A 1 88 ? -24.313 -2.652 35.973 1.00 98.38 88 ASN A CA 1
ATOM 764 C C . ASN A 1 88 ? -23.559 -3.812 35.299 1.00 98.38 88 ASN A C 1
ATOM 766 O O . ASN A 1 88 ? -22.805 -3.578 34.358 1.00 98.38 88 ASN A O 1
ATOM 770 N N . ILE A 1 89 ? -23.781 -5.061 35.722 1.00 98.25 89 ILE A N 1
ATOM 771 C CA . ILE A 1 89 ? -23.203 -6.242 35.059 1.00 98.25 89 ILE A CA 1
ATOM 772 C C . ILE A 1 89 ? -23.725 -6.344 33.620 1.00 98.25 89 ILE A C 1
ATOM 774 O O . ILE A 1 89 ? -22.922 -6.405 32.694 1.00 98.25 89 ILE A O 1
ATOM 778 N N . GLN A 1 90 ? -25.043 -6.248 33.414 1.00 98.38 90 GLN A N 1
ATOM 779 C CA . GLN A 1 90 ? -25.654 -6.318 32.079 1.00 98.38 90 GLN A CA 1
ATOM 780 C C . GLN A 1 90 ? -25.148 -5.225 31.124 1.00 98.38 90 GLN A C 1
ATOM 782 O O . GLN A 1 90 ? -24.887 -5.499 29.953 1.00 98.38 90 GLN A O 1
ATOM 787 N N . THR A 1 91 ? -24.978 -3.986 31.602 1.00 98.31 91 THR A N 1
ATOM 788 C CA . THR A 1 91 ? -24.456 -2.896 30.756 1.00 98.31 91 THR A CA 1
ATOM 789 C C . THR A 1 91 ? -22.979 -3.086 30.404 1.00 98.31 91 THR A C 1
ATOM 791 O O . THR A 1 91 ? -22.598 -2.829 29.262 1.00 98.31 91 THR A O 1
ATOM 794 N N . LEU A 1 92 ? -22.155 -3.594 31.328 1.00 98.38 92 LEU A N 1
ATOM 795 C CA . LEU A 1 92 ? -20.754 -3.937 31.054 1.00 98.38 92 LEU A CA 1
ATOM 796 C C . LEU A 1 92 ? -20.621 -5.120 30.082 1.00 98.38 92 LEU A C 1
ATOM 798 O O . LEU A 1 92 ? -19.784 -5.074 29.182 1.00 98.38 92 LEU A O 1
ATOM 802 N N . GLU A 1 93 ? -21.460 -6.151 30.212 1.00 97.75 93 GLU A N 1
ATOM 803 C CA . GLU A 1 93 ? -21.518 -7.279 29.271 1.00 97.75 93 GLU A CA 1
ATOM 804 C C . GLU A 1 93 ? -21.912 -6.815 27.860 1.00 97.75 93 GLU A C 1
ATOM 806 O O . GLU A 1 93 ? -21.257 -7.184 26.882 1.00 97.75 93 GLU A O 1
ATOM 811 N N . GLN A 1 94 ? -22.920 -5.942 27.748 1.00 98.25 94 GLN A N 1
ATOM 812 C CA . GLN A 1 94 ? -23.334 -5.363 26.468 1.00 98.25 94 GLN A CA 1
A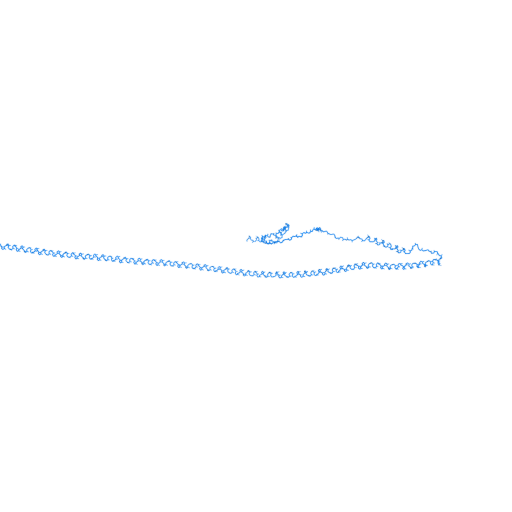TOM 813 C C . GLN A 1 94 ? -22.215 -4.528 25.824 1.00 98.25 94 GLN A C 1
ATOM 815 O O . GLN A 1 94 ? -21.949 -4.683 24.631 1.00 98.25 94 GLN A O 1
ATOM 820 N N . GLN A 1 95 ? -21.529 -3.683 26.602 1.00 97.81 95 GLN A N 1
ATOM 821 C CA . GLN A 1 95 ? -20.389 -2.891 26.120 1.00 97.81 95 GLN A CA 1
ATOM 822 C C . GLN A 1 95 ? -19.219 -3.771 25.664 1.00 97.81 95 GLN A C 1
ATOM 824 O O . GLN A 1 95 ? -18.557 -3.448 24.677 1.00 97.81 95 GLN A O 1
ATOM 829 N N . LEU A 1 96 ? -18.959 -4.887 26.353 1.00 98.19 96 LEU A N 1
ATOM 830 C CA . LEU A 1 96 ? -17.900 -5.827 25.987 1.00 98.19 96 LEU A CA 1
ATOM 831 C C . LEU A 1 96 ? -18.215 -6.512 24.651 1.00 98.19 96 LEU A C 1
ATOM 833 O O . LEU A 1 96 ? -17.349 -6.563 23.777 1.00 98.19 96 LEU A O 1
ATOM 837 N N . GLU A 1 97 ? -19.448 -6.981 24.446 1.00 97.62 97 GLU A N 1
ATOM 838 C CA . GLU A 1 97 ? -19.828 -7.642 23.191 1.00 97.62 97 GLU A CA 1
ATOM 839 C C . GLU A 1 97 ? -19.930 -6.644 22.013 1.00 97.62 97 GLU A C 1
ATOM 841 O O . GLU A 1 97 ? -19.515 -6.970 20.899 1.00 97.62 97 GLU A O 1
ATOM 846 N N . GLU A 1 98 ? -20.350 -5.391 22.244 1.00 97.94 98 GLU A N 1
ATOM 847 C CA . GLU A 1 98 ? -20.259 -4.310 21.244 1.00 97.94 98 GLU A CA 1
ATOM 848 C C . GLU A 1 98 ? -18.796 -4.009 20.865 1.00 97.94 98 GLU A C 1
ATOM 850 O O . GLU A 1 98 ? -18.436 -3.947 19.682 1.00 97.94 98 GLU A O 1
ATOM 855 N N . MET A 1 99 ? -17.914 -3.883 21.860 1.00 98.12 99 MET A N 1
ATOM 856 C CA . MET A 1 99 ? -16.477 -3.690 21.647 1.00 98.12 99 MET A CA 1
ATOM 857 C C . MET A 1 99 ? -15.869 -4.861 20.857 1.00 98.12 99 MET A C 1
ATOM 859 O O . MET A 1 99 ? -15.083 -4.660 19.930 1.00 98.12 99 MET A O 1
ATOM 863 N N . ARG A 1 100 ? -16.271 -6.095 21.165 1.00 98.31 100 ARG A N 1
ATOM 864 C CA . ARG A 1 100 ? -15.839 -7.299 20.451 1.00 98.31 100 ARG A CA 1
ATOM 865 C C . ARG A 1 100 ? -16.287 -7.292 18.988 1.00 98.31 100 ARG A C 1
ATOM 867 O O . ARG A 1 100 ? -15.462 -7.536 18.107 1.00 98.31 100 ARG A O 1
ATOM 874 N N . ALA A 1 101 ? -17.553 -6.969 18.722 1.00 98.31 101 ALA A N 1
ATOM 875 C CA . ALA A 1 101 ? -18.095 -6.882 17.367 1.00 98.31 101 ALA A CA 1
ATOM 876 C C . ALA A 1 101 ? -17.396 -5.787 16.537 1.00 98.31 101 ALA A C 1
ATOM 878 O O . ALA A 1 101 ? -17.032 -6.016 15.380 1.00 98.31 101 ALA A O 1
ATOM 879 N N . THR A 1 102 ? -17.136 -4.616 17.131 1.00 98.19 102 THR A N 1
ATOM 880 C CA . THR A 1 102 ? -16.411 -3.531 16.446 1.00 98.19 102 THR A CA 1
ATOM 881 C C . THR A 1 102 ? -14.949 -3.886 16.168 1.00 98.19 102 THR A C 1
ATOM 883 O O . THR A 1 102 ? -14.462 -3.593 15.072 1.00 98.19 102 THR A O 1
ATOM 886 N N . TYR A 1 103 ? -14.251 -4.573 17.082 1.00 98.38 103 TYR A N 1
ATOM 887 C CA . TYR A 1 103 ? -12.893 -5.065 16.823 1.00 98.38 103 TYR A CA 1
ATOM 888 C C . TYR A 1 103 ? -12.842 -6.158 15.753 1.00 98.38 103 TYR A C 1
ATOM 890 O O . TYR A 1 103 ? -11.936 -6.128 14.915 1.00 98.38 103 TYR A O 1
ATOM 898 N N . GLN A 1 104 ? -13.806 -7.084 15.724 1.00 98.31 104 GLN A N 1
ATOM 899 C CA . GLN A 1 104 ? -13.890 -8.091 14.664 1.00 98.31 104 GLN A CA 1
ATOM 900 C C . GLN A 1 104 ? -14.060 -7.426 13.288 1.00 98.31 104 GLN A C 1
ATOM 902 O O . GLN A 1 104 ? -13.264 -7.677 12.383 1.00 98.31 104 GLN A O 1
ATOM 907 N N . LEU A 1 105 ? -15.013 -6.496 13.153 1.00 98.38 105 LEU A N 1
ATOM 908 C CA . LEU A 1 105 ? -15.230 -5.750 11.909 1.00 98.38 105 LEU A CA 1
ATOM 909 C C . LEU A 1 105 ? -13.997 -4.924 11.495 1.00 98.38 105 LEU A C 1
ATOM 911 O O . LEU A 1 105 ? -13.680 -4.818 10.309 1.00 98.38 105 LEU A O 1
ATOM 915 N N . ASN A 1 106 ? -13.279 -4.338 12.459 1.00 98.31 106 ASN A N 1
ATOM 916 C CA . ASN A 1 106 ? -12.041 -3.605 12.189 1.00 98.31 106 ASN A CA 1
ATOM 917 C C . ASN A 1 106 ? -10.933 -4.543 11.679 1.00 98.31 106 ASN A C 1
ATOM 919 O O . ASN A 1 106 ? -10.261 -4.219 10.702 1.00 98.31 106 ASN A O 1
ATOM 923 N N . THR A 1 107 ? -10.810 -5.734 12.271 1.00 98.12 107 THR A N 1
ATOM 924 C CA . THR A 1 107 ? -9.865 -6.778 11.845 1.00 98.12 107 THR A CA 1
ATOM 925 C C . THR A 1 107 ? -10.154 -7.222 10.410 1.00 98.12 107 THR A C 1
ATOM 927 O O . THR A 1 107 ? -9.266 -7.151 9.564 1.00 98.12 107 THR A O 1
ATOM 930 N N . GLU A 1 108 ? -11.406 -7.563 10.088 1.00 98.12 108 GLU A N 1
ATOM 931 C CA . GLU A 1 108 ? -11.821 -7.943 8.727 1.00 98.12 108 GLU A CA 1
ATOM 932 C C . GLU A 1 108 ? -11.560 -6.817 7.706 1.00 98.12 108 GLU A C 1
ATOM 934 O O . GLU A 1 108 ? -11.051 -7.058 6.605 1.00 98.12 108 GLU A O 1
ATOM 939 N N . ARG A 1 109 ? -11.827 -5.557 8.081 1.00 98.44 109 ARG A N 1
ATOM 940 C CA . ARG A 1 109 ? -11.525 -4.378 7.251 1.00 98.44 109 ARG A CA 1
ATOM 941 C C . ARG A 1 109 ? -10.020 -4.180 7.045 1.00 98.44 109 ARG A C 1
ATOM 943 O O . ARG A 1 109 ? -9.601 -3.804 5.947 1.00 98.44 109 ARG A O 1
ATOM 950 N N . LEU A 1 110 ? -9.206 -4.409 8.074 1.00 98.44 110 LEU A N 1
ATOM 951 C CA . LEU A 1 110 ? -7.751 -4.289 8.002 1.00 98.44 110 LEU A CA 1
ATOM 952 C C . LEU A 1 110 ? -7.145 -5.401 7.136 1.00 98.44 110 LEU A C 1
ATOM 954 O O . LEU A 1 110 ? -6.303 -5.110 6.289 1.00 98.44 110 LEU A O 1
ATOM 958 N N . GLU A 1 111 ? -7.623 -6.639 7.270 1.00 98.31 111 GLU A N 1
ATOM 959 C CA . GLU A 1 111 ? -7.242 -7.747 6.391 1.00 98.31 111 GLU A CA 1
ATOM 960 C C . GLU A 1 111 ? -7.611 -7.491 4.929 1.00 98.31 111 GLU A C 1
ATOM 962 O O . GLU A 1 111 ? -6.822 -7.796 4.033 1.00 98.31 111 GLU A O 1
ATOM 967 N N . TYR A 1 112 ? -8.801 -6.940 4.669 1.00 98.56 112 TYR A N 1
ATOM 968 C CA . TYR A 1 112 ? -9.213 -6.558 3.321 1.00 98.56 112 TYR A CA 1
ATOM 969 C C . TYR A 1 112 ? -8.273 -5.492 2.740 1.00 98.56 112 TYR A C 1
ATOM 971 O O . TYR A 1 112 ? -7.743 -5.671 1.643 1.00 98.56 112 TYR A O 1
ATOM 979 N N . ASN A 1 113 ? -7.994 -4.425 3.497 1.00 98.44 113 ASN A N 1
ATOM 980 C CA . ASN A 1 113 ? -7.046 -3.386 3.087 1.00 98.44 113 ASN A CA 1
ATOM 981 C C . ASN A 1 113 ? -5.648 -3.966 2.814 1.00 98.44 113 ASN A C 1
ATOM 983 O O . ASN A 1 113 ? -5.030 -3.626 1.806 1.00 98.44 113 ASN A O 1
ATOM 987 N N . TYR A 1 114 ? -5.165 -4.864 3.676 1.00 98.56 114 TYR A N 1
ATOM 988 C CA . TYR A 1 114 ? -3.881 -5.543 3.507 1.00 98.56 114 TYR A CA 1
ATOM 989 C C . TYR A 1 114 ? -3.843 -6.398 2.232 1.00 98.56 114 TYR A C 1
ATOM 991 O O . TYR A 1 114 ? -2.877 -6.319 1.471 1.00 98.56 114 TYR A O 1
ATOM 999 N N . ARG A 1 115 ? -4.907 -7.161 1.947 1.00 98.31 115 ARG A N 1
ATOM 1000 C CA . ARG A 1 115 ? -5.039 -7.948 0.709 1.00 98.31 115 ARG A CA 1
ATOM 1001 C C . ARG A 1 115 ? -5.006 -7.054 -0.534 1.00 98.31 115 ARG A C 1
ATOM 1003 O O . ARG A 1 115 ? -4.209 -7.312 -1.432 1.00 98.31 115 ARG A O 1
ATOM 1010 N N . VAL A 1 116 ? -5.784 -5.968 -0.550 1.00 98.56 116 VAL A N 1
ATOM 1011 C CA . VAL A 1 116 ? -5.827 -5.006 -1.670 1.00 98.56 116 VAL A CA 1
ATOM 1012 C C . VAL A 1 116 ? -4.475 -4.320 -1.893 1.00 98.56 116 VAL A C 1
ATOM 1014 O O . VAL A 1 116 ? -4.045 -4.173 -3.038 1.00 98.56 116 VAL A O 1
ATOM 1017 N N . LEU A 1 117 ? -3.778 -3.915 -0.825 1.00 98.25 117 LEU A N 1
ATOM 1018 C CA . LEU A 1 117 ? -2.432 -3.340 -0.929 1.00 98.25 117 LEU A CA 1
ATOM 1019 C C . LEU A 1 117 ? -1.424 -4.363 -1.469 1.00 98.25 117 LEU A C 1
ATOM 1021 O O . LEU A 1 117 ? -0.683 -4.049 -2.396 1.00 98.25 117 LEU A O 1
ATOM 1025 N N . THR A 1 118 ? -1.455 -5.597 -0.962 1.00 98.44 118 THR A N 1
ATOM 1026 C CA . THR A 1 118 ? -0.574 -6.686 -1.414 1.00 98.44 118 THR A CA 1
ATOM 1027 C C . THR A 1 118 ? -0.780 -7.006 -2.898 1.00 98.44 118 THR A C 1
ATOM 1029 O O . THR A 1 118 ? 0.187 -7.134 -3.652 1.00 98.44 118 THR A O 1
ATOM 1032 N N . GLU A 1 119 ? -2.033 -7.088 -3.352 1.00 98.19 119 GLU A N 1
ATOM 1033 C CA . GLU A 1 119 ? -2.364 -7.319 -4.760 1.00 98.19 119 GLU A CA 1
ATOM 1034 C C . GLU A 1 119 ? -1.928 -6.140 -5.643 1.00 98.19 119 GLU A C 1
ATOM 1036 O O . GLU A 1 119 ? -1.307 -6.339 -6.692 1.00 98.19 119 GLU A O 1
ATOM 1041 N N . ARG A 1 120 ? -2.159 -4.899 -5.191 1.00 98.31 120 ARG A N 1
ATOM 1042 C CA . ARG A 1 120 ? -1.687 -3.688 -5.874 1.00 98.31 120 ARG A CA 1
ATOM 1043 C C . ARG A 1 120 ? -0.165 -3.662 -6.006 1.00 98.31 120 ARG A C 1
ATOM 1045 O O . ARG A 1 120 ? 0.327 -3.336 -7.086 1.00 98.31 120 ARG A O 1
ATOM 1052 N N . ASP A 1 121 ? 0.574 -4.013 -4.960 1.00 98.19 121 ASP A N 1
ATOM 1053 C CA . ASP A 1 121 ? 2.037 -4.053 -4.987 1.00 98.19 121 ASP A CA 1
ATOM 1054 C C . ASP A 1 121 ? 2.560 -5.165 -5.901 1.00 98.19 121 ASP A C 1
ATOM 1056 O O . ASP A 1 121 ? 3.509 -4.939 -6.657 1.00 98.19 121 ASP A O 1
ATOM 1060 N N . MET A 1 122 ? 1.899 -6.328 -5.938 1.00 97.88 122 MET A N 1
ATOM 1061 C CA . MET A 1 122 ? 2.212 -7.390 -6.897 1.00 97.88 122 MET A CA 1
ATOM 1062 C C . MET A 1 122 ? 2.003 -6.923 -8.350 1.00 97.88 122 MET A C 1
ATOM 1064 O O . MET A 1 122 ? 2.903 -7.075 -9.182 1.00 97.88 122 MET A O 1
ATOM 1068 N N . LEU A 1 123 ? 0.855 -6.309 -8.658 1.00 97.44 123 LEU A N 1
ATOM 1069 C CA . LEU A 1 123 ? 0.535 -5.783 -9.993 1.00 97.44 123 LEU A CA 1
ATOM 1070 C C . LEU A 1 123 ? 1.475 -4.639 -10.408 1.00 97.44 123 LEU A C 1
ATOM 1072 O O . LEU A 1 123 ? 1.937 -4.586 -11.553 1.00 97.44 123 LEU A O 1
ATOM 1076 N N . ASN A 1 124 ? 1.806 -3.743 -9.478 1.00 98.12 124 ASN A N 1
ATOM 1077 C CA . ASN A 1 124 ? 2.734 -2.639 -9.704 1.00 98.12 124 ASN A CA 1
ATOM 1078 C C . ASN A 1 124 ? 4.167 -3.153 -9.929 1.00 98.12 124 ASN A C 1
ATOM 1080 O O . ASN A 1 124 ? 4.826 -2.748 -10.884 1.00 98.12 124 ASN A O 1
ATOM 1084 N N . SER A 1 125 ? 4.626 -4.119 -9.127 1.00 98.31 125 SER A N 1
ATOM 1085 C CA . SER A 1 125 ? 5.925 -4.787 -9.289 1.00 98.31 125 SER A CA 1
ATOM 1086 C C . SER A 1 125 ? 6.036 -5.512 -10.637 1.00 98.31 125 SER A C 1
ATOM 1088 O O . SER A 1 125 ? 7.029 -5.352 -11.356 1.00 98.31 125 SER A O 1
ATOM 1090 N N . ALA A 1 126 ? 4.986 -6.231 -11.052 1.00 98.06 126 ALA A N 1
ATOM 1091 C CA . ALA A 1 126 ? 4.915 -6.868 -12.366 1.00 98.06 126 ALA A CA 1
ATOM 1092 C C . ALA A 1 126 ? 4.979 -5.837 -13.511 1.00 98.06 126 ALA A C 1
ATOM 1094 O O . ALA A 1 126 ? 5.770 -5.995 -14.447 1.00 98.06 126 ALA A O 1
ATOM 1095 N N . THR A 1 127 ? 4.218 -4.744 -13.402 1.00 97.81 127 THR A N 1
ATOM 1096 C CA . THR A 1 127 ? 4.209 -3.637 -14.375 1.00 97.81 127 THR A CA 1
ATOM 1097 C C . THR A 1 127 ? 5.580 -2.963 -14.471 1.00 97.81 127 THR A C 1
ATOM 1099 O O . THR A 1 127 ? 6.110 -2.769 -15.566 1.00 97.81 127 THR A O 1
ATOM 1102 N N . LEU A 1 128 ? 6.212 -2.671 -13.334 1.00 98.38 128 LEU A N 1
ATOM 1103 C CA . LEU A 1 128 ? 7.543 -2.074 -13.245 1.00 98.38 128 LEU A CA 1
ATOM 1104 C C . LEU A 1 128 ? 8.623 -3.006 -13.821 1.00 98.38 128 LEU A C 1
ATOM 1106 O O . LEU A 1 128 ? 9.525 -2.547 -14.524 1.00 98.38 128 LEU A O 1
ATOM 1110 N N . SER A 1 129 ? 8.514 -4.319 -13.603 1.00 98.12 129 SER A N 1
ATOM 1111 C CA . SER A 1 129 ? 9.376 -5.333 -14.228 1.00 98.12 129 SER A CA 1
ATOM 1112 C C . SER A 1 129 ? 9.211 -5.360 -15.754 1.00 98.12 129 SER A C 1
ATOM 1114 O O . SER A 1 129 ? 10.202 -5.339 -16.492 1.00 98.12 129 SER A O 1
ATOM 1116 N N . GLN A 1 130 ? 7.972 -5.313 -16.257 1.00 97.88 130 GLN A N 1
ATOM 1117 C CA . GLN A 1 130 ? 7.681 -5.228 -17.692 1.00 97.88 130 GLN A CA 1
ATOM 1118 C C . GLN A 1 130 ? 8.241 -3.937 -18.314 1.00 97.88 130 GLN A C 1
ATOM 1120 O O . GLN A 1 130 ? 8.881 -3.987 -19.369 1.00 97.88 130 GLN A O 1
ATOM 1125 N N . GLN A 1 131 ? 8.060 -2.792 -17.649 1.00 97.69 131 GLN A N 1
ATOM 1126 C CA . GLN A 1 131 ? 8.595 -1.501 -18.084 1.00 97.69 131 GLN A CA 1
ATOM 1127 C C . GLN A 1 131 ? 10.129 -1.487 -18.085 1.00 97.69 131 GLN A C 1
ATOM 1129 O O . GLN A 1 131 ? 10.717 -1.080 -19.087 1.00 97.69 131 GLN A O 1
ATOM 1134 N N . LYS A 1 132 ? 10.795 -2.012 -17.044 1.00 98.25 132 LYS A N 1
ATOM 1135 C CA . LYS A 1 132 ? 12.264 -2.166 -17.010 1.00 98.25 132 LYS A CA 1
ATOM 1136 C C . LYS A 1 132 ? 12.778 -3.027 -18.168 1.00 98.25 132 LYS A C 1
ATOM 1138 O O . LYS A 1 132 ? 13.732 -2.635 -18.837 1.00 98.25 132 LYS A O 1
ATOM 1143 N N . ARG A 1 133 ? 12.120 -4.156 -18.470 1.00 98.19 133 ARG A N 1
ATOM 1144 C CA . ARG A 1 133 ? 12.465 -5.006 -19.630 1.00 98.19 133 ARG A CA 1
ATOM 1145 C C . ARG A 1 133 ? 12.286 -4.265 -20.959 1.00 98.19 133 ARG A C 1
ATOM 1147 O O . ARG A 1 133 ? 13.144 -4.377 -21.832 1.00 98.19 133 ARG A O 1
ATOM 1154 N N . LYS A 1 134 ? 11.203 -3.492 -21.120 1.00 98.12 134 LYS A N 1
ATOM 1155 C CA . LYS A 1 134 ? 10.972 -2.657 -22.314 1.00 98.12 134 LYS A CA 1
ATOM 1156 C C . LYS A 1 134 ? 12.046 -1.571 -22.450 1.00 98.12 134 LYS A C 1
ATOM 1158 O O . LYS A 1 134 ? 12.567 -1.383 -23.544 1.00 98.12 134 LYS A O 1
ATOM 1163 N N . LEU A 1 135 ? 12.408 -0.911 -21.349 1.00 98.12 135 LEU A N 1
ATOM 1164 C CA . LEU A 1 135 ? 13.455 0.108 -21.311 1.00 98.12 135 LEU A CA 1
ATOM 1165 C C . LEU A 1 135 ? 14.828 -0.463 -21.686 1.00 98.12 135 LEU A C 1
ATOM 1167 O O . LEU A 1 135 ? 15.516 0.162 -22.484 1.00 98.12 135 LEU A O 1
ATOM 1171 N N . SER A 1 136 ? 15.202 -1.646 -21.177 1.00 98.25 136 SER A N 1
ATOM 1172 C CA . SER A 1 136 ? 16.450 -2.320 -21.576 1.00 98.25 136 SER A CA 1
ATOM 1173 C C . SER A 1 136 ? 16.479 -2.548 -23.084 1.00 98.25 136 SER A C 1
ATOM 1175 O O . SER A 1 136 ? 17.336 -1.994 -23.757 1.00 98.25 136 SER A O 1
ATOM 1177 N N . ARG A 1 137 ? 15.460 -3.220 -23.642 1.00 98.06 137 ARG A N 1
ATOM 1178 C CA . ARG A 1 137 ? 15.382 -3.497 -25.090 1.00 98.06 137 ARG A CA 1
ATOM 1179 C C . ARG A 1 137 ? 15.490 -2.236 -25.951 1.00 98.06 137 ARG A C 1
ATOM 1181 O O . ARG A 1 137 ? 16.105 -2.281 -27.009 1.00 98.06 137 ARG A O 1
ATOM 1188 N N . LEU A 1 138 ? 14.885 -1.125 -25.520 1.00 97.50 138 LEU A N 1
ATOM 1189 C CA . LEU A 1 138 ? 14.979 0.154 -26.231 1.00 97.50 138 LEU A CA 1
ATOM 1190 C C . LEU A 1 138 ? 16.379 0.776 -26.124 1.00 97.50 138 LEU A C 1
ATOM 1192 O O . LEU A 1 138 ? 16.865 1.307 -27.119 1.00 97.50 138 LEU A O 1
ATOM 1196 N N . LYS A 1 139 ? 17.046 0.676 -24.966 1.00 98.00 139 LYS A N 1
ATOM 1197 C CA . LYS A 1 139 ? 18.450 1.089 -24.804 1.00 98.00 139 LYS A CA 1
ATOM 1198 C C . LYS A 1 139 ? 19.389 0.240 -25.665 1.00 98.00 139 LYS A C 1
ATOM 1200 O O . LYS A 1 139 ? 20.221 0.803 -26.365 1.00 98.00 139 LYS A O 1
ATOM 1205 N N . ASP A 1 140 ? 19.205 -1.077 -25.673 1.00 97.81 140 ASP A N 1
ATOM 1206 C CA . ASP A 1 140 ? 20.015 -2.026 -26.446 1.00 97.81 140 ASP A CA 1
ATOM 1207 C C . ASP A 1 140 ? 19.841 -1.797 -27.961 1.00 97.81 140 ASP A C 1
ATOM 1209 O O . ASP A 1 140 ? 20.815 -1.752 -28.718 1.00 97.81 140 ASP A O 1
ATOM 1213 N N . ALA A 1 141 ? 18.603 -1.561 -28.413 1.00 97.94 141 ALA A N 1
ATOM 1214 C CA . ALA A 1 141 ? 18.300 -1.201 -29.798 1.00 97.94 141 ALA A CA 1
ATOM 1215 C C . ALA A 1 141 ? 18.894 0.162 -30.197 1.00 97.94 141 ALA A C 1
ATOM 1217 O O . ALA A 1 141 ? 19.445 0.288 -31.291 1.00 97.94 141 ALA A O 1
ATOM 1218 N N . LEU A 1 142 ? 18.830 1.166 -29.315 1.00 97.94 142 LEU A N 1
ATOM 1219 C CA . LEU A 1 142 ? 19.423 2.487 -29.537 1.00 97.94 142 LEU A CA 1
ATOM 1220 C C . LEU A 1 142 ? 20.956 2.416 -29.597 1.00 97.94 142 LEU A C 1
ATOM 1222 O O . LEU A 1 142 ? 21.544 2.965 -30.524 1.00 97.94 142 LEU A O 1
ATOM 1226 N N . ALA A 1 143 ? 21.601 1.681 -28.689 1.00 97.94 143 ALA A N 1
ATOM 1227 C CA . ALA A 1 143 ? 23.044 1.443 -28.725 1.00 97.94 143 ALA A CA 1
ATOM 1228 C C . ALA A 1 143 ? 23.467 0.721 -30.018 1.00 97.94 143 ALA A C 1
ATOM 1230 O O . ALA A 1 143 ? 24.437 1.117 -30.663 1.00 97.94 143 ALA A O 1
ATOM 1231 N N . THR A 1 144 ? 22.688 -0.276 -30.455 1.00 98.00 144 THR A N 1
ATOM 1232 C CA . THR A 1 144 ? 22.901 -0.972 -31.735 1.00 98.00 144 THR A CA 1
ATOM 1233 C C . THR A 1 144 ? 22.761 -0.025 -32.931 1.00 98.00 144 THR A C 1
ATOM 1235 O O . THR A 1 144 ? 23.534 -0.117 -33.884 1.00 98.00 144 THR A O 1
ATOM 1238 N N . LEU A 1 145 ? 21.788 0.892 -32.905 1.00 97.50 145 LEU A N 1
ATOM 1239 C CA . LEU A 1 145 ? 21.572 1.858 -33.983 1.00 97.50 145 LEU A CA 1
ATOM 1240 C C . LEU A 1 145 ? 22.687 2.912 -34.040 1.00 97.50 145 LEU A C 1
ATOM 1242 O O . LEU A 1 145 ? 23.160 3.214 -35.130 1.00 97.50 145 LEU A O 1
ATOM 1246 N N . ILE A 1 146 ? 23.155 3.403 -32.887 1.00 97.94 146 ILE A N 1
ATOM 1247 C CA . ILE A 1 146 ? 24.310 4.311 -32.787 1.00 97.94 146 ILE A CA 1
ATOM 1248 C C . ILE A 1 146 ? 25.577 3.625 -33.310 1.00 97.94 146 ILE A C 1
ATOM 1250 O O . ILE A 1 146 ? 26.297 4.210 -34.113 1.00 97.94 146 ILE A O 1
ATOM 1254 N N . ALA A 1 147 ? 25.829 2.370 -32.923 1.00 98.00 147 ALA A N 1
ATOM 1255 C CA . ALA A 1 147 ? 26.976 1.611 -33.417 1.00 98.00 147 ALA A CA 1
ATOM 1256 C C . ALA A 1 147 ? 26.938 1.443 -34.947 1.00 98.00 147 ALA A C 1
ATOM 1258 O O . ALA A 1 147 ? 27.944 1.678 -35.613 1.00 98.00 147 ALA A O 1
ATOM 1259 N N . LYS A 1 148 ? 25.768 1.111 -35.514 1.00 97.88 148 LYS A N 1
ATOM 1260 C CA . LYS A 1 148 ? 25.571 1.035 -36.972 1.00 97.88 148 LYS A CA 1
ATOM 1261 C C . LYS A 1 148 ? 25.776 2.383 -37.659 1.00 97.88 148 LYS A C 1
ATOM 1263 O O . LYS A 1 148 ? 26.472 2.422 -38.664 1.00 97.88 148 LYS A O 1
ATOM 1268 N N . TYR A 1 149 ? 25.209 3.461 -37.113 1.00 97.88 149 TYR A N 1
ATOM 1269 C CA . TYR A 1 149 ? 25.366 4.812 -37.653 1.00 97.88 149 TYR A CA 1
ATOM 1270 C C . TYR A 1 149 ? 26.839 5.233 -37.681 1.00 97.88 149 TYR A C 1
ATOM 1272 O O . TYR A 1 149 ? 27.334 5.633 -38.729 1.00 97.88 149 TYR A O 1
ATOM 1280 N N . ASN A 1 150 ? 27.561 5.059 -36.571 1.00 98.00 150 ASN A N 1
ATOM 1281 C CA . ASN A 1 150 ? 28.988 5.375 -36.487 1.00 98.00 150 ASN A CA 1
ATOM 1282 C C . ASN A 1 150 ? 29.820 4.516 -37.456 1.00 98.00 150 ASN A C 1
ATOM 1284 O O . ASN A 1 150 ? 30.777 5.010 -38.044 1.00 98.00 150 ASN A O 1
ATOM 1288 N N . GLN A 1 151 ? 29.450 3.245 -37.658 1.00 97.81 151 GLN A N 1
ATOM 1289 C CA . GLN A 1 151 ? 30.105 2.369 -38.632 1.00 97.81 151 GLN A CA 1
ATOM 1290 C C . GLN A 1 151 ? 29.869 2.832 -40.079 1.00 97.81 151 GLN A C 1
ATOM 1292 O O . GLN A 1 151 ? 30.813 2.836 -40.868 1.00 97.81 151 GLN A O 1
ATOM 1297 N N . THR A 1 152 ? 28.641 3.225 -40.439 1.00 97.56 152 THR A N 1
ATOM 1298 C CA . THR A 1 152 ? 28.346 3.765 -41.777 1.00 97.56 152 THR A CA 1
ATOM 1299 C C . THR A 1 152 ? 29.007 5.121 -41.993 1.00 97.56 152 THR A C 1
ATOM 1301 O O . THR A 1 152 ? 29.663 5.307 -43.003 1.00 97.56 152 THR A O 1
ATOM 1304 N N . ASP A 1 153 ? 28.938 6.023 -41.014 1.00 97.69 153 ASP A N 1
ATOM 1305 C CA . ASP A 1 153 ? 29.561 7.350 -41.045 1.00 97.69 153 ASP A CA 1
ATOM 1306 C C . ASP A 1 153 ? 31.092 7.255 -41.202 1.00 97.69 153 ASP A C 1
ATOM 1308 O O . ASP A 1 153 ? 31.677 7.942 -42.036 1.00 97.69 153 ASP A O 1
ATOM 1312 N N . ALA A 1 154 ? 31.749 6.335 -40.486 1.00 97.56 154 ALA A N 1
ATOM 1313 C CA . ALA A 1 154 ? 33.180 6.074 -40.651 1.00 97.56 154 ALA A CA 1
ATOM 1314 C C . ALA A 1 154 ? 33.527 5.480 -42.030 1.00 97.56 154 ALA A C 1
ATOM 1316 O O . ALA A 1 154 ? 34.489 5.920 -42.658 1.00 97.56 154 ALA A O 1
ATOM 1317 N N . ARG A 1 155 ? 32.744 4.507 -42.522 1.00 97.75 155 ARG A N 1
ATOM 1318 C CA . ARG A 1 155 ? 32.952 3.905 -43.850 1.00 97.75 155 ARG A CA 1
ATOM 1319 C C . ARG A 1 155 ? 32.765 4.933 -44.963 1.00 97.75 155 ARG A C 1
ATOM 1321 O O . ARG A 1 155 ? 33.577 5.000 -45.877 1.00 97.75 155 ARG A O 1
ATOM 1328 N N . ASP A 1 156 ? 31.706 5.724 -44.883 1.00 96.94 156 ASP A N 1
ATOM 1329 C CA . ASP A 1 156 ? 31.342 6.676 -45.924 1.00 96.94 156 ASP A CA 1
ATOM 1330 C C . ASP A 1 156 ? 32.303 7.884 -45.902 1.00 96.94 156 ASP A C 1
ATOM 1332 O O . ASP A 1 156 ? 32.623 8.423 -46.959 1.00 96.94 156 ASP A O 1
ATOM 1336 N N . ARG A 1 157 ? 32.868 8.264 -44.739 1.00 97.38 157 ARG A N 1
ATOM 1337 C CA . ARG A 1 157 ? 34.024 9.184 -44.675 1.00 97.38 157 ARG A CA 1
ATOM 1338 C C . ARG A 1 157 ? 35.258 8.614 -45.369 1.00 97.38 157 ARG A C 1
ATOM 1340 O O . ARG A 1 157 ? 35.794 9.292 -46.236 1.00 97.38 157 ARG A O 1
ATOM 1347 N N . HIS A 1 158 ? 35.653 7.378 -45.057 1.00 97.44 158 HIS A N 1
ATOM 1348 C CA . HIS A 1 158 ? 36.801 6.717 -45.693 1.00 97.44 158 HIS A CA 1
ATOM 1349 C C . HIS A 1 158 ? 36.645 6.654 -47.221 1.00 97.44 158 HIS A C 1
ATOM 1351 O O . HIS A 1 158 ? 37.551 7.035 -47.951 1.00 97.44 158 HIS A O 1
ATOM 1357 N N . GLN A 1 159 ? 35.460 6.275 -47.711 1.00 97.19 159 GLN A N 1
ATOM 1358 C CA . GLN A 1 159 ? 35.164 6.253 -49.148 1.00 97.19 159 GLN A CA 1
ATOM 1359 C C . GLN A 1 159 ? 35.230 7.648 -49.785 1.00 97.19 159 GLN A C 1
ATOM 1361 O O . GLN A 1 159 ? 35.738 7.787 -50.894 1.00 97.19 159 GLN A O 1
ATOM 1366 N N . ASN A 1 160 ? 34.747 8.692 -49.103 1.00 96.69 160 ASN A N 1
ATOM 1367 C CA . ASN A 1 160 ? 34.887 10.066 -49.589 1.00 96.69 160 ASN A CA 1
ATOM 1368 C C . ASN A 1 160 ? 36.355 10.523 -49.609 1.00 96.69 160 ASN A C 1
ATOM 1370 O O . ASN A 1 160 ? 36.755 11.216 -50.543 1.00 96.69 160 ASN A O 1
ATOM 1374 N N . GLU A 1 161 ? 37.160 10.141 -48.616 1.00 97.19 161 GLU A N 1
ATOM 1375 C CA . GLU A 1 161 ? 38.600 10.420 -48.575 1.00 97.19 161 GLU A CA 1
ATOM 1376 C C . GLU A 1 161 ? 39.320 9.731 -49.746 1.00 97.19 161 GLU A C 1
ATOM 1378 O O . GLU A 1 161 ? 39.941 10.426 -50.553 1.00 97.19 161 GLU A O 1
ATOM 1383 N N . GLU A 1 162 ? 39.129 8.417 -49.923 1.00 97.38 162 GLU A N 1
ATOM 1384 C CA . GLU A 1 162 ? 39.665 7.628 -51.045 1.00 97.38 162 GLU A CA 1
ATOM 1385 C C . GLU A 1 162 ? 39.279 8.228 -52.407 1.00 97.38 162 GLU A C 1
ATOM 1387 O O . GLU A 1 162 ? 40.154 8.553 -53.211 1.00 97.38 162 GLU A O 1
ATOM 1392 N N . LEU A 1 163 ? 37.984 8.460 -52.653 1.00 96.62 163 LEU A N 1
ATOM 1393 C CA . LEU A 1 163 ? 37.496 9.033 -53.914 1.00 96.62 163 LEU A CA 1
ATOM 1394 C C . LEU A 1 163 ? 38.044 10.445 -54.163 1.00 96.62 163 LEU A C 1
ATOM 1396 O O . LEU A 1 163 ? 38.322 10.808 -55.307 1.00 96.62 163 LEU A O 1
ATOM 1400 N N . THR A 1 164 ? 38.234 11.250 -53.114 1.00 96.50 164 THR A N 1
ATOM 1401 C CA . THR A 1 164 ? 38.816 12.593 -53.255 1.00 96.50 164 THR A CA 1
ATOM 1402 C C . THR A 1 164 ? 40.314 12.520 -53.570 1.00 96.50 164 THR A C 1
ATOM 1404 O O . THR A 1 164 ? 40.819 13.335 -54.348 1.00 96.50 164 THR A O 1
ATOM 1407 N N . GLU A 1 165 ? 41.047 11.558 -53.008 1.00 97.19 165 GLU A N 1
ATOM 1408 C CA . GLU A 1 165 ? 42.453 11.317 -53.353 1.00 97.19 165 GLU A CA 1
ATOM 1409 C C . GLU A 1 165 ? 42.620 10.775 -54.775 1.00 97.19 165 GLU A C 1
ATOM 1411 O O . GLU A 1 165 ? 43.457 11.289 -55.525 1.00 97.19 165 GLU A O 1
ATOM 1416 N N . GLU A 1 166 ? 41.792 9.812 -55.187 1.00 96.75 166 GLU A N 1
ATOM 1417 C CA . GLU A 1 166 ? 41.754 9.310 -56.563 1.00 96.75 166 GLU A CA 1
ATOM 1418 C C . GLU A 1 166 ? 41.418 10.423 -57.557 1.00 96.75 166 GLU A C 1
ATOM 1420 O O . GLU A 1 166 ? 42.128 10.584 -58.552 1.00 96.75 166 GLU A O 1
ATOM 1425 N N . TYR A 1 167 ? 40.413 11.254 -57.259 1.00 96.75 167 TYR A N 1
ATOM 1426 C CA . TYR A 1 167 ? 40.066 12.416 -58.075 1.00 96.75 167 TYR A CA 1
ATOM 1427 C C . TYR A 1 167 ? 41.247 13.388 -58.203 1.00 96.75 167 TYR A C 1
ATOM 1429 O O . TYR A 1 167 ? 41.657 13.707 -59.318 1.00 96.75 167 TYR A O 1
ATOM 1437 N N . ARG A 1 168 ? 41.880 13.794 -57.089 1.00 96.56 168 ARG A N 1
ATOM 1438 C CA . ARG A 1 168 ? 43.076 14.665 -57.112 1.00 96.56 168 ARG A CA 1
ATOM 1439 C C . ARG A 1 168 ? 44.214 14.056 -57.937 1.00 96.56 168 ARG A C 1
ATOM 1441 O O . ARG A 1 168 ? 44.873 14.769 -58.698 1.00 96.56 168 ARG A O 1
ATOM 1448 N N . ARG A 1 169 ? 44.454 12.747 -57.800 1.00 97.31 169 ARG A N 1
ATOM 1449 C CA . ARG A 1 169 ? 45.477 12.012 -58.557 1.00 97.31 169 ARG A CA 1
ATOM 1450 C C . ARG A 1 169 ? 45.163 12.004 -60.052 1.00 97.31 169 ARG A C 1
ATOM 1452 O O . ARG A 1 169 ? 46.059 12.292 -60.845 1.00 97.31 169 ARG A O 1
ATOM 1459 N N . LEU A 1 170 ? 43.920 11.714 -60.429 1.00 96.75 170 LEU A N 1
ATOM 1460 C CA . LEU A 1 170 ? 43.466 11.691 -61.818 1.00 96.75 170 LEU A CA 1
ATOM 1461 C C . LEU A 1 170 ? 43.534 13.088 -62.448 1.00 96.75 170 LEU A C 1
ATOM 1463 O O . LEU A 1 170 ? 44.091 13.234 -63.533 1.00 96.75 170 LEU A O 1
ATOM 1467 N N . THR A 1 171 ? 43.077 14.132 -61.748 1.00 96.38 171 THR A N 1
ATOM 1468 C CA . THR A 1 171 ? 43.197 15.530 -62.198 1.00 96.38 171 THR A CA 1
ATOM 1469 C C . THR A 1 171 ? 44.658 15.927 -62.418 1.00 96.38 171 THR A C 1
ATOM 1471 O O . THR A 1 171 ? 44.978 16.560 -63.425 1.00 96.38 171 THR A O 1
ATOM 1474 N N . LYS A 1 172 ? 45.576 15.519 -61.528 1.00 96.88 172 LYS A N 1
ATOM 1475 C CA . LYS A 1 172 ? 47.016 15.754 -61.715 1.00 96.88 172 LYS A CA 1
ATOM 1476 C C . LYS A 1 172 ? 47.556 15.025 -62.950 1.00 96.88 172 LYS A C 1
ATOM 1478 O O . LYS A 1 172 ? 48.258 15.637 -63.748 1.00 96.88 172 LYS A O 1
ATOM 1483 N N . GLN A 1 173 ? 47.213 13.748 -63.126 1.00 96.12 173 GLN A N 1
ATOM 1484 C CA . GLN A 1 173 ? 47.622 12.962 -64.297 1.00 96.12 173 GLN A CA 1
ATOM 1485 C C . GLN A 1 173 ? 47.091 13.559 -65.607 1.00 96.12 173 GLN A C 1
ATOM 1487 O O . GLN A 1 173 ? 47.834 13.620 -66.583 1.00 96.12 173 GLN A O 1
ATOM 1492 N N . TYR A 1 174 ? 45.848 14.048 -65.615 1.00 96.19 174 TYR A N 1
ATOM 1493 C CA . TYR A 1 174 ? 45.245 14.743 -66.750 1.00 96.19 174 TYR A CA 1
ATOM 1494 C C . TYR A 1 174 ? 45.993 16.042 -67.089 1.00 96.19 174 TYR A C 1
ATOM 1496 O O . TYR A 1 174 ? 46.374 16.248 -68.239 1.00 96.19 174 TYR A O 1
ATOM 1504 N N . LEU A 1 175 ? 46.292 16.881 -66.091 1.00 96.38 175 LEU A N 1
ATOM 1505 C CA . LEU A 1 175 ? 47.048 18.121 -66.295 1.00 96.38 175 LEU A CA 1
ATOM 1506 C C . LEU A 1 175 ? 48.480 17.853 -66.791 1.00 96.38 175 LEU A C 1
ATOM 1508 O O . LEU A 1 175 ? 48.974 18.546 -67.681 1.00 96.38 175 LEU A O 1
ATOM 1512 N N . ASP A 1 176 ? 49.149 16.834 -66.250 1.00 95.62 176 ASP A N 1
ATOM 1513 C CA . ASP A 1 176 ? 50.483 16.428 -66.700 1.00 95.62 176 ASP A CA 1
ATOM 1514 C C . ASP A 1 176 ? 50.453 15.815 -68.115 1.00 95.62 176 ASP A C 1
ATOM 1516 O O . ASP A 1 176 ? 51.408 15.989 -68.874 1.00 95.62 176 ASP A O 1
ATOM 1520 N N . LEU A 1 177 ? 49.360 15.152 -68.513 1.00 95.81 177 LEU A N 1
ATOM 1521 C CA . LEU A 1 177 ? 49.141 14.689 -69.887 1.00 95.81 177 LEU A CA 1
ATOM 1522 C C . LEU A 1 177 ? 48.904 15.862 -70.849 1.00 95.81 177 LEU A C 1
ATOM 1524 O O . LEU A 1 177 ? 49.533 15.904 -71.902 1.00 95.81 177 LEU A O 1
ATOM 1528 N N . GLN A 1 178 ? 48.082 16.844 -70.471 1.00 94.81 178 GLN A N 1
ATOM 1529 C CA . GLN A 1 178 ? 47.830 18.050 -71.268 1.00 94.81 178 GLN A CA 1
ATOM 1530 C C . GLN A 1 178 ? 49.120 18.857 -71.500 1.00 94.81 178 GLN A C 1
ATOM 1532 O O . GLN A 1 178 ? 49.396 19.285 -72.620 1.00 94.81 178 GLN A O 1
ATOM 1537 N N . ARG A 1 179 ? 49.967 18.998 -70.469 1.00 95.88 179 ARG A N 1
ATOM 1538 C CA . ARG A 1 179 ? 51.304 19.613 -70.589 1.00 95.88 179 ARG A CA 1
ATOM 1539 C C . ARG A 1 179 ? 52.215 18.851 -71.551 1.00 95.88 179 ARG A C 1
ATOM 1541 O O . ARG A 1 179 ? 52.906 19.473 -72.352 1.00 95.88 179 ARG A O 1
ATOM 1548 N N . LYS A 1 180 ? 52.224 17.514 -71.476 1.00 95.44 180 LYS A N 1
ATOM 1549 C CA . LYS A 1 180 ? 52.985 16.674 -72.414 1.00 95.44 180 LYS A CA 1
ATOM 1550 C C . LYS A 1 180 ? 52.473 16.834 -73.840 1.00 95.44 180 LYS A C 1
ATOM 1552 O O . LYS A 1 180 ? 53.297 16.964 -74.732 1.00 95.44 180 LYS A O 1
ATOM 1557 N N . TYR A 1 181 ? 51.157 16.867 -74.043 1.00 94.69 181 TYR A N 1
ATOM 1558 C CA . TYR A 1 181 ? 50.548 17.046 -75.360 1.00 94.69 181 TYR A CA 1
ATOM 1559 C C . TYR A 1 181 ? 51.002 18.359 -76.013 1.00 94.69 181 TYR A C 1
ATOM 1561 O O . TYR A 1 181 ? 51.592 18.316 -77.084 1.00 94.69 181 TYR A O 1
ATOM 1569 N N . ALA A 1 182 ? 50.863 19.495 -75.319 1.00 93.94 182 ALA A N 1
ATOM 1570 C CA . ALA A 1 182 ? 51.317 20.796 -75.825 1.00 93.94 182 ALA A CA 1
ATOM 1571 C C . ALA A 1 182 ? 52.837 20.839 -76.109 1.00 93.94 182 ALA A C 1
ATOM 1573 O O . ALA A 1 182 ? 53.291 21.473 -77.064 1.00 93.94 182 ALA A O 1
ATOM 1574 N N . HIS A 1 183 ? 53.644 20.143 -75.298 1.00 94.44 183 HIS A N 1
ATOM 1575 C CA . HIS A 1 183 ? 55.084 20.033 -75.536 1.00 94.44 183 HIS A CA 1
ATOM 1576 C C . HIS A 1 183 ? 55.420 19.158 -76.754 1.00 94.44 183 HIS A C 1
ATOM 1578 O O . HIS A 1 183 ? 56.307 19.526 -77.523 1.00 94.44 183 HIS A O 1
ATOM 1584 N N . PHE A 1 184 ? 54.715 18.039 -76.954 1.00 94.25 184 PHE A N 1
ATOM 1585 C CA . PHE A 1 184 ? 54.864 17.197 -78.144 1.00 94.25 184 PHE A CA 1
ATOM 1586 C C . PHE A 1 184 ? 54.409 17.930 -79.404 1.00 94.25 184 PHE A C 1
ATOM 1588 O O . PHE A 1 184 ? 55.176 17.984 -80.350 1.00 94.25 184 PHE A O 1
ATOM 1595 N N . GLU A 1 185 ? 53.249 18.585 -79.388 1.00 93.56 185 GLU A N 1
ATOM 1596 C CA . GLU A 1 185 ? 52.748 19.413 -80.493 1.00 93.56 185 GLU A CA 1
ATOM 1597 C C . GLU A 1 185 ? 53.776 20.474 -80.924 1.00 93.56 185 GLU A C 1
ATOM 1599 O O . GLU A 1 185 ? 54.121 20.571 -82.102 1.00 93.56 185 GLU A O 1
ATOM 1604 N N . THR A 1 186 ? 54.361 21.192 -79.958 1.00 92.88 186 THR A N 1
ATOM 1605 C CA . THR A 1 186 ? 55.437 22.162 -80.225 1.00 92.88 186 THR A CA 1
ATOM 1606 C C . THR A 1 186 ? 56.703 21.475 -80.756 1.00 92.88 186 THR A C 1
ATOM 1608 O O . THR A 1 186 ? 57.305 21.928 -81.727 1.00 92.88 186 THR A O 1
ATOM 1611 N N . SER A 1 187 ? 57.134 20.374 -80.131 1.00 94.06 187 SER A N 1
ATOM 1612 C CA . SER A 1 187 ? 58.366 19.673 -80.512 1.00 94.06 187 SER A CA 1
ATOM 1613 C C . SER A 1 187 ? 58.270 19.005 -81.880 1.00 94.06 187 SER A C 1
ATOM 1615 O O . SER A 1 187 ? 59.275 18.953 -82.584 1.00 94.06 187 SER A O 1
ATOM 1617 N N . ASP A 1 188 ? 57.110 18.470 -82.237 1.00 93.69 188 ASP A N 1
ATOM 1618 C CA . ASP A 1 188 ? 56.889 17.754 -83.487 1.00 93.69 188 ASP A CA 1
ATOM 1619 C C . ASP A 1 188 ? 56.636 18.735 -84.635 1.00 93.69 188 ASP A C 1
ATOM 1621 O O . ASP A 1 188 ? 57.150 18.495 -85.724 1.00 93.69 188 ASP A O 1
ATOM 1625 N N . SER A 1 189 ? 56.001 19.888 -84.377 1.00 92.31 189 SER A N 1
ATOM 1626 C CA . SER A 1 189 ? 55.979 21.017 -85.325 1.00 92.31 189 SER A CA 1
ATOM 1627 C C . SER A 1 189 ? 57.400 21.498 -85.639 1.00 92.31 189 SER A C 1
ATOM 1629 O O . SER A 1 189 ? 57.785 21.543 -86.802 1.00 92.31 189 SER A O 1
ATOM 1631 N N . ASN A 1 190 ? 58.230 21.740 -84.615 1.00 92.50 190 ASN A N 1
ATOM 1632 C CA . ASN A 1 190 ? 59.620 22.166 -84.818 1.00 92.50 190 ASN A CA 1
ATOM 1633 C C . ASN A 1 190 ? 60.444 21.125 -85.602 1.00 92.50 190 ASN A C 1
ATOM 1635 O O . ASN A 1 190 ? 61.144 21.485 -86.543 1.00 92.50 190 ASN A O 1
ATOM 1639 N N . LYS A 1 191 ? 60.340 19.829 -85.265 1.00 92.38 191 LYS A N 1
ATOM 1640 C CA . LYS A 1 191 ? 61.017 18.753 -86.022 1.00 92.38 191 LYS A CA 1
ATOM 1641 C C . LYS A 1 191 ? 60.517 18.663 -87.461 1.00 92.38 191 LYS A C 1
ATOM 1643 O O . LYS A 1 191 ? 61.310 18.392 -88.359 1.00 92.38 191 LYS A O 1
ATOM 1648 N N . TYR A 1 192 ? 59.214 18.841 -87.681 1.00 91.69 192 TYR A N 1
ATOM 1649 C CA . TYR A 1 192 ? 58.636 18.854 -89.020 1.00 91.69 192 TYR A CA 1
ATOM 1650 C C . TYR A 1 192 ? 59.201 20.023 -89.831 1.00 91.69 192 TYR A C 1
ATOM 1652 O O . TYR A 1 192 ? 59.658 19.804 -90.948 1.00 91.69 192 TYR A O 1
ATOM 1660 N N . ASP A 1 193 ? 59.273 21.222 -89.249 1.00 89.19 193 ASP A N 1
ATOM 1661 C CA . ASP A 1 193 ? 59.868 22.402 -89.881 1.00 89.19 193 ASP A CA 1
ATOM 1662 C C . ASP A 1 193 ? 61.373 22.241 -90.153 1.00 89.19 193 ASP A C 1
ATOM 1664 O O . ASP A 1 193 ? 61.845 22.682 -91.202 1.00 89.19 193 ASP A O 1
ATOM 1668 N N . GLU A 1 194 ? 62.134 21.604 -89.257 1.00 90.75 194 GLU A N 1
ATOM 1669 C CA . GLU A 1 194 ? 63.558 21.280 -89.452 1.00 90.75 194 GLU A CA 1
ATOM 1670 C C . GLU A 1 194 ? 63.763 20.286 -90.610 1.00 90.75 194 GLU A C 1
ATOM 1672 O O . GLU A 1 194 ? 64.566 20.529 -91.515 1.00 90.75 194 GLU A O 1
ATOM 1677 N N . VAL A 1 195 ? 63.009 19.180 -90.625 1.00 91.38 195 VAL A N 1
ATOM 1678 C CA . VAL A 1 195 ? 63.064 18.167 -91.695 1.00 91.38 195 VAL A CA 1
ATOM 1679 C C . VAL A 1 195 ? 62.570 18.743 -93.023 1.00 91.38 195 VAL A C 1
ATOM 1681 O O . VAL A 1 195 ? 63.156 18.467 -94.073 1.00 91.38 195 VAL A O 1
ATOM 1684 N N . TRP A 1 196 ? 61.535 19.584 -92.988 1.00 90.00 196 TRP A N 1
ATOM 1685 C CA . TRP A 1 196 ? 61.043 20.305 -94.155 1.00 90.00 196 TRP A CA 1
ATOM 1686 C C . TRP A 1 196 ? 62.113 21.244 -94.711 1.00 90.00 196 TRP A C 1
ATOM 1688 O O . TRP A 1 196 ? 62.368 21.204 -95.910 1.00 90.00 196 TRP A O 1
ATOM 1698 N N . GLN A 1 197 ? 62.776 22.044 -93.870 1.00 88.44 197 GLN A N 1
ATOM 1699 C CA . GLN A 1 197 ? 63.871 22.927 -94.294 1.00 88.44 197 GLN A CA 1
ATOM 1700 C C . GLN A 1 197 ? 65.022 22.140 -94.929 1.00 88.44 197 GLN A C 1
ATOM 1702 O O . GLN A 1 197 ? 65.458 22.492 -96.021 1.00 88.44 197 GLN A O 1
ATOM 1707 N N . MET A 1 198 ? 65.451 21.031 -94.318 1.00 88.25 198 MET A N 1
ATOM 1708 C CA . MET A 1 198 ? 66.497 20.170 -94.883 1.00 88.25 198 MET A CA 1
ATOM 1709 C C . MET A 1 198 ? 66.106 19.618 -96.267 1.00 88.25 198 MET A C 1
ATOM 1711 O O . MET A 1 198 ? 66.912 19.640 -97.197 1.00 88.25 198 MET A O 1
ATOM 1715 N N . HIS A 1 199 ? 64.866 19.148 -96.437 1.00 88.94 199 HIS A N 1
ATOM 1716 C CA . HIS A 1 199 ? 64.382 18.655 -97.729 1.00 88.94 199 HIS A CA 1
ATOM 1717 C C . HIS A 1 199 ? 64.136 19.769 -98.759 1.00 88.94 199 HIS A C 1
ATOM 1719 O O . HIS A 1 199 ? 64.338 19.545 -99.953 1.00 88.94 199 HIS A O 1
ATOM 1725 N N . GLU A 1 200 ? 63.741 20.963 -98.317 1.00 86.75 200 GLU A N 1
ATOM 1726 C CA . GLU A 1 200 ? 63.613 22.168 -99.140 1.00 86.75 200 GLU A CA 1
ATOM 1727 C C . GLU A 1 200 ? 64.986 22.589 -99.690 1.00 86.75 200 GLU A C 1
ATOM 1729 O O . GLU A 1 200 ? 65.117 22.823 -100.892 1.00 86.75 200 GLU A O 1
ATOM 1734 N N . GLU A 1 201 ? 66.031 22.585 -98.858 1.00 86.56 201 GLU A N 1
ATOM 1735 C CA . GLU A 1 201 ? 67.417 22.853 -99.264 1.00 86.56 201 GLU A CA 1
ATOM 1736 C C . GLU A 1 201 ? 67.975 21.776 -100.210 1.00 86.56 201 GLU A C 1
ATOM 1738 O O . GLU A 1 201 ? 68.519 22.110 -101.266 1.00 86.56 201 GLU A O 1
ATOM 1743 N N . ASP A 1 202 ? 67.770 20.489 -99.908 1.00 87.38 202 ASP A N 1
ATOM 1744 C CA . ASP A 1 202 ? 68.144 19.369 -100.788 1.00 87.38 202 ASP A CA 1
ATOM 1745 C C . ASP A 1 202 ? 67.459 19.450 -102.164 1.00 87.38 202 ASP A C 1
ATOM 1747 O O . ASP A 1 202 ? 68.059 19.123 -103.196 1.00 87.38 202 ASP A O 1
ATOM 1751 N N . ALA A 1 203 ? 66.185 19.855 -102.193 1.00 86.31 203 ALA A N 1
ATOM 1752 C CA . ALA A 1 203 ? 65.425 20.040 -103.422 1.00 86.31 203 ALA A CA 1
ATOM 1753 C C . ALA A 1 203 ? 65.949 21.241 -104.218 1.00 86.31 203 ALA A C 1
ATOM 1755 O O . ALA A 1 203 ? 66.223 21.092 -105.409 1.00 86.31 203 ALA A O 1
ATOM 1756 N N . ILE A 1 204 ? 66.168 22.392 -103.569 1.00 84.25 204 ILE A N 1
ATOM 1757 C CA . ILE A 1 204 ? 66.771 23.581 -104.192 1.00 84.25 204 ILE A CA 1
ATOM 1758 C C . ILE A 1 204 ? 68.127 23.220 -104.808 1.00 84.25 204 ILE A C 1
ATOM 1760 O O . ILE A 1 204 ? 68.327 23.455 -105.997 1.00 84.25 204 ILE A O 1
ATOM 1764 N N . HIS A 1 205 ? 69.012 22.549 -104.067 1.00 87.06 205 HIS A N 1
ATOM 1765 C CA . HIS A 1 205 ? 70.340 22.160 -104.550 1.00 87.06 205 HIS A CA 1
ATOM 1766 C C . HIS A 1 205 ? 70.296 21.194 -105.752 1.00 87.06 205 HIS A C 1
ATOM 1768 O O . HIS A 1 205 ? 71.136 21.260 -106.654 1.00 87.06 205 HIS A O 1
ATOM 1774 N N . LYS A 1 206 ? 69.309 20.288 -105.803 1.00 86.12 206 LYS A N 1
ATOM 1775 C CA . LYS A 1 206 ? 69.080 19.421 -106.974 1.00 86.12 206 LYS A CA 1
ATOM 1776 C C . LYS A 1 206 ? 68.547 20.205 -108.174 1.00 86.12 206 LYS A C 1
ATOM 1778 O O . LYS A 1 206 ? 68.963 19.919 -109.294 1.00 86.12 206 LYS A O 1
ATOM 1783 N N . ILE A 1 207 ? 67.670 21.187 -107.960 1.00 83.50 207 ILE A N 1
ATOM 1784 C CA . ILE A 1 207 ? 67.147 22.036 -109.039 1.00 83.50 207 ILE A CA 1
ATOM 1785 C C . ILE A 1 207 ? 68.242 22.979 -109.563 1.00 83.50 207 ILE A C 1
ATOM 1787 O O . ILE A 1 207 ? 68.356 23.132 -110.772 1.00 83.50 207 ILE A O 1
ATOM 1791 N N . GLU A 1 208 ? 69.102 23.535 -108.706 1.00 83.25 208 GLU A N 1
ATOM 1792 C CA . GLU A 1 208 ? 70.280 24.315 -109.122 1.00 83.25 208 GLU A CA 1
ATOM 1793 C C . GLU A 1 208 ? 71.194 23.493 -110.043 1.00 83.25 208 GLU A C 1
ATOM 1795 O O . GLU A 1 208 ? 71.506 23.934 -111.146 1.00 83.25 208 GLU A O 1
ATOM 1800 N N . LYS A 1 209 ? 71.517 22.245 -109.671 1.00 85.81 209 LYS A N 1
ATOM 1801 C CA . LYS A 1 209 ? 72.275 21.323 -110.541 1.00 85.81 209 LYS A CA 1
ATOM 1802 C C . LYS A 1 209 ? 71.569 21.008 -111.860 1.00 85.81 209 LYS A C 1
ATOM 1804 O O . LYS A 1 209 ? 72.241 20.823 -112.872 1.00 85.81 209 LYS A O 1
ATOM 1809 N N . LEU A 1 210 ? 70.236 20.919 -111.862 1.00 85.19 210 LEU A N 1
ATOM 1810 C CA . LEU A 1 210 ? 69.460 20.737 -113.091 1.00 85.19 210 LEU A CA 1
ATOM 1811 C C . LEU A 1 210 ? 69.495 21.989 -113.973 1.00 85.19 210 LEU A C 1
ATOM 1813 O O . LEU A 1 210 ? 69.629 21.842 -115.181 1.00 85.19 210 LEU A O 1
ATOM 1817 N N . LEU A 1 211 ? 69.433 23.195 -113.399 1.00 83.00 211 LEU A N 1
ATOM 1818 C CA . LEU A 1 211 ? 69.576 24.451 -114.141 1.00 83.00 211 LEU A CA 1
ATOM 1819 C C . LEU A 1 211 ? 70.993 24.631 -114.701 1.00 83.00 211 LEU A C 1
ATOM 1821 O O . LEU A 1 211 ? 71.135 25.062 -115.841 1.00 83.00 211 LEU A O 1
ATOM 1825 N N . ASP A 1 212 ? 72.031 24.249 -113.955 1.00 81.88 212 ASP A N 1
ATOM 1826 C CA . ASP A 1 212 ? 73.412 24.238 -114.454 1.00 81.88 212 ASP A CA 1
ATOM 1827 C C . ASP A 1 212 ? 73.592 23.226 -115.599 1.00 81.88 212 ASP A C 1
ATOM 1829 O O . ASP A 1 212 ? 74.205 23.542 -116.621 1.00 81.88 212 ASP A O 1
ATOM 1833 N N . ALA A 1 213 ? 73.024 22.021 -115.476 1.00 83.44 213 ALA A N 1
ATOM 1834 C CA . ALA A 1 213 ? 73.046 21.022 -116.545 1.00 83.44 213 ALA A CA 1
ATOM 1835 C C . ALA A 1 213 ? 72.256 21.484 -117.784 1.00 83.44 213 ALA A C 1
ATOM 1837 O O . ALA A 1 213 ? 72.727 21.328 -118.911 1.00 83.44 213 ALA A O 1
ATOM 1838 N N . ASP A 1 214 ? 71.087 22.094 -117.582 1.00 81.56 214 ASP A N 1
ATOM 1839 C CA . ASP A 1 214 ? 70.245 22.659 -118.638 1.00 81.56 214 ASP A CA 1
ATOM 1840 C C . ASP A 1 214 ? 70.949 23.806 -119.374 1.00 81.56 214 ASP A C 1
ATOM 1842 O O . ASP A 1 214 ? 70.951 23.848 -120.607 1.00 81.56 214 ASP A O 1
ATOM 1846 N N . ARG A 1 215 ? 71.638 24.680 -118.632 1.00 77.75 215 ARG A N 1
ATOM 1847 C CA . ARG A 1 215 ? 72.503 25.726 -119.180 1.00 77.75 215 ARG A CA 1
ATOM 1848 C C . ARG A 1 215 ? 73.622 25.140 -120.038 1.00 77.75 215 ARG A C 1
ATOM 1850 O O . ARG A 1 215 ? 73.822 25.597 -121.161 1.00 77.75 215 ARG A O 1
ATOM 1857 N N . VAL A 1 216 ? 74.324 24.117 -119.546 1.00 78.94 216 VAL A N 1
ATOM 1858 C CA . VAL A 1 216 ? 75.393 23.433 -120.295 1.00 78.94 216 VAL A CA 1
ATOM 1859 C C . VAL A 1 216 ? 74.856 22.800 -121.583 1.00 78.94 216 VAL A C 1
ATOM 1861 O O . VAL A 1 216 ? 75.484 22.945 -122.630 1.00 78.94 216 VAL A O 1
ATOM 1864 N N . ILE A 1 217 ? 73.687 22.154 -121.553 1.00 79.19 217 ILE A N 1
ATOM 1865 C CA . ILE A 1 217 ? 73.065 21.554 -122.746 1.00 79.19 217 ILE A CA 1
ATOM 1866 C C . ILE A 1 217 ? 72.655 22.635 -123.761 1.00 79.19 217 ILE A C 1
ATOM 1868 O O . ILE A 1 217 ? 72.978 22.518 -124.947 1.00 79.19 217 ILE A O 1
ATOM 1872 N N . HIS A 1 218 ? 72.003 23.710 -123.310 1.00 78.06 218 HIS A N 1
ATOM 1873 C CA . HIS A 1 218 ? 71.580 24.815 -124.173 1.00 78.06 218 HIS A CA 1
ATOM 1874 C C . HIS A 1 218 ? 72.762 25.550 -124.822 1.00 78.06 218 HIS A C 1
ATOM 1876 O O . HIS A 1 218 ? 72.757 25.756 -126.039 1.00 78.06 218 HIS A O 1
ATOM 1882 N N . GLU A 1 219 ? 73.788 25.896 -124.037 1.00 77.06 219 GLU A N 1
ATOM 1883 C CA . GLU A 1 219 ? 74.970 26.615 -124.523 1.00 77.06 219 GLU A CA 1
ATOM 1884 C C . GLU A 1 219 ? 75.870 25.724 -125.404 1.00 77.06 219 GLU A C 1
ATOM 1886 O O . GLU A 1 219 ? 76.326 26.180 -126.453 1.00 77.06 219 GLU A O 1
ATOM 1891 N N . GLN A 1 220 ? 76.126 24.461 -125.022 1.00 70.75 220 GLN A N 1
ATOM 1892 C CA . GLN A 1 220 ? 77.148 23.621 -125.676 1.00 70.75 220 GLN A CA 1
ATOM 1893 C C . GLN A 1 220 ? 76.619 22.664 -126.753 1.00 70.75 220 GLN A C 1
ATOM 1895 O O . GLN A 1 220 ? 77.349 22.392 -127.705 1.00 70.75 220 GLN A O 1
ATOM 1900 N N . GLN A 1 221 ? 75.396 22.128 -126.629 1.00 67.50 221 GLN A N 1
ATOM 1901 C CA . GLN A 1 221 ? 74.848 21.179 -127.617 1.00 67.50 221 GLN A CA 1
ATOM 1902 C C . GLN A 1 221 ? 73.859 21.816 -128.595 1.00 67.50 221 GLN A C 1
ATOM 1904 O O . GLN A 1 221 ? 73.803 21.400 -129.751 1.00 67.50 221 GLN A O 1
ATOM 1909 N N . LEU A 1 222 ? 73.086 22.813 -128.154 1.00 71.38 222 LEU A N 1
ATOM 1910 C CA . LEU A 1 222 ? 72.041 23.442 -128.973 1.00 71.38 222 LEU A CA 1
ATOM 1911 C C . LEU A 1 222 ? 72.472 24.780 -129.596 1.00 71.38 222 LEU A C 1
ATOM 1913 O O . LEU A 1 222 ? 71.826 25.244 -130.534 1.00 71.38 222 LEU A O 1
ATOM 1917 N N . GLY A 1 223 ? 73.553 25.399 -129.106 1.00 68.94 223 GLY A N 1
ATOM 1918 C CA . GLY A 1 223 ? 74.063 26.679 -129.615 1.00 68.94 223 GLY A CA 1
ATOM 1919 C C . GLY A 1 223 ? 73.120 27.864 -129.372 1.00 68.94 223 GLY A C 1
ATOM 1920 O O . GLY A 1 223 ? 73.192 28.868 -130.082 1.00 68.94 223 GLY A O 1
ATOM 1921 N N . LEU A 1 224 ? 72.218 27.748 -128.393 1.00 69.50 224 LEU A N 1
ATOM 1922 C CA . LEU A 1 224 ? 71.220 28.760 -128.051 1.00 69.50 224 LEU A CA 1
ATOM 1923 C C . LEU A 1 224 ? 71.622 29.491 -126.767 1.00 69.50 224 LEU A C 1
ATOM 1925 O O . LEU A 1 224 ? 72.127 28.894 -125.820 1.00 69.50 224 LEU A O 1
ATOM 1929 N N . ALA A 1 225 ? 71.358 30.797 -126.711 1.00 71.06 225 ALA A N 1
ATOM 1930 C CA . ALA A 1 225 ? 71.603 31.588 -125.510 1.00 71.06 225 ALA A CA 1
ATOM 1931 C C . ALA A 1 225 ? 70.598 31.213 -124.407 1.00 71.06 225 ALA A C 1
ATOM 1933 O O . ALA A 1 225 ? 69.420 31.576 -124.484 1.00 71.06 225 ALA A O 1
ATOM 1934 N N . TRP A 1 226 ? 71.073 30.495 -123.386 1.00 74.62 226 TRP A N 1
ATOM 1935 C CA . TRP A 1 226 ? 70.272 30.103 -122.229 1.00 74.62 226 TRP A CA 1
ATOM 1936 C C . TRP A 1 226 ? 69.748 31.326 -121.460 1.00 74.62 226 TRP A C 1
ATOM 1938 O O . TRP A 1 226 ? 70.410 32.364 -121.374 1.00 74.62 226 TRP A O 1
ATOM 1948 N N . ARG A 1 227 ? 68.544 31.208 -120.888 1.00 72.00 227 ARG A N 1
ATOM 1949 C CA . ARG A 1 227 ? 67.936 32.235 -120.032 1.00 72.00 227 ARG A CA 1
ATOM 1950 C C . ARG A 1 227 ? 67.425 31.587 -118.744 1.00 72.00 227 ARG A C 1
ATOM 1952 O O . ARG A 1 227 ? 66.638 30.649 -118.847 1.00 72.00 227 ARG A O 1
ATOM 1959 N N . PRO A 1 228 ? 67.805 32.089 -117.556 1.00 71.75 228 PRO A N 1
ATOM 1960 C CA . PRO A 1 228 ? 67.305 31.547 -116.299 1.00 71.75 228 PRO A CA 1
ATOM 1961 C C . PRO A 1 228 ? 65.786 31.768 -116.147 1.00 71.75 228 PRO A C 1
ATOM 1963 O O . PRO A 1 228 ? 65.255 32.755 -116.673 1.00 71.75 228 PRO A O 1
ATOM 1966 N N . PRO A 1 229 ? 65.079 30.897 -115.400 1.00 68.94 229 PRO A N 1
ATOM 1967 C CA . PRO A 1 229 ? 63.668 31.085 -115.069 1.00 68.94 229 PRO A CA 1
ATOM 1968 C C . PRO A 1 229 ? 63.390 32.432 -114.385 1.00 68.94 229 PRO A C 1
ATOM 1970 O O . PRO A 1 229 ? 64.183 32.918 -113.581 1.00 68.94 229 PRO A O 1
ATOM 1973 N N . ALA A 1 230 ? 62.228 33.026 -114.672 1.00 59.12 230 ALA A N 1
ATOM 1974 C CA . ALA A 1 230 ? 61.886 34.396 -114.266 1.00 59.12 230 ALA A CA 1
ATOM 1975 C C . ALA A 1 230 ? 61.639 34.604 -112.754 1.00 59.12 230 ALA A C 1
ATOM 1977 O O . ALA A 1 230 ? 61.377 35.727 -112.326 1.00 59.12 230 ALA A O 1
ATOM 1978 N N . GLN A 1 231 ? 61.696 33.545 -111.943 1.00 60.88 231 GLN A N 1
ATOM 1979 C CA . GLN A 1 231 ? 61.569 33.601 -110.488 1.00 60.88 231 GLN A CA 1
ATOM 1980 C C . GLN A 1 231 ? 62.642 32.714 -109.855 1.00 60.88 231 GLN A C 1
ATOM 1982 O O . GLN A 1 231 ? 62.848 31.580 -110.286 1.00 60.88 231 GLN A O 1
ATOM 1987 N N . SER A 1 232 ? 63.313 33.220 -108.816 1.00 60.41 232 SER A N 1
ATOM 1988 C CA . SER A 1 232 ? 64.218 32.399 -108.009 1.00 60.41 232 SER A CA 1
ATOM 1989 C C . SER A 1 232 ? 63.416 31.317 -107.287 1.00 60.41 232 SER A C 1
ATOM 1991 O O . SER A 1 232 ? 62.397 31.618 -106.665 1.00 60.41 232 SER A O 1
ATOM 1993 N N . ILE A 1 233 ? 63.890 30.071 -107.332 1.00 62.12 233 ILE A N 1
ATOM 1994 C CA . ILE A 1 233 ? 63.221 28.896 -106.740 1.00 62.12 233 ILE A CA 1
ATOM 1995 C C . ILE A 1 233 ? 62.954 29.106 -105.241 1.00 62.12 233 ILE A C 1
ATOM 1997 O O . ILE A 1 233 ? 61.918 28.693 -104.726 1.00 62.12 233 ILE A O 1
ATOM 2001 N N . ARG A 1 234 ? 63.835 29.850 -104.560 1.00 60.75 234 ARG A N 1
ATOM 2002 C CA . ARG A 1 234 ? 63.710 30.214 -103.140 1.00 60.75 234 ARG A CA 1
ATOM 2003 C C . ARG A 1 234 ? 62.483 31.084 -102.821 1.00 60.75 234 ARG A C 1
ATOM 2005 O O . ARG A 1 234 ? 62.064 31.144 -101.671 1.00 60.75 234 ARG A O 1
ATOM 2012 N N . ASN A 1 235 ? 61.889 31.729 -103.827 1.00 60.16 235 ASN A N 1
ATOM 2013 C CA . ASN A 1 235 ? 60.652 32.500 -103.685 1.00 60.16 235 ASN A CA 1
ATOM 2014 C C . ASN A 1 235 ? 59.402 31.618 -103.883 1.00 60.16 235 ASN A C 1
ATOM 2016 O O . ASN A 1 235 ? 58.326 31.973 -103.403 1.00 60.16 235 ASN A O 1
ATOM 2020 N N . TRP A 1 236 ? 59.526 30.464 -104.554 1.00 58.94 236 TRP A N 1
ATOM 2021 C CA . TRP A 1 236 ? 58.417 29.522 -104.755 1.00 58.94 236 TRP A CA 1
ATOM 2022 C C . TRP A 1 236 ? 58.007 28.888 -103.419 1.00 58.94 236 TRP A C 1
ATOM 2024 O O . TRP A 1 236 ? 56.828 28.922 -103.064 1.00 58.94 236 TRP A O 1
ATOM 2034 N N . SER A 1 237 ? 58.964 28.398 -102.622 1.00 57.41 237 SER A N 1
ATOM 2035 C CA . SER A 1 237 ? 58.663 27.801 -101.309 1.00 57.41 237 SER A CA 1
ATOM 2036 C C . SER A 1 237 ? 58.040 28.803 -100.328 1.00 57.41 237 SER A C 1
ATOM 2038 O O . SER A 1 237 ? 57.112 28.462 -99.594 1.00 57.41 237 SER A O 1
ATOM 2040 N N . GLN A 1 238 ? 58.472 30.067 -100.367 1.00 56.28 238 GLN A N 1
ATOM 2041 C CA . GLN A 1 238 ? 57.883 31.147 -99.568 1.00 56.28 238 GLN A CA 1
ATOM 2042 C C . GLN A 1 238 ? 56.454 31.488 -100.018 1.00 56.28 238 GLN A C 1
ATOM 2044 O O . GLN A 1 238 ? 55.582 31.697 -99.175 1.00 56.28 238 GLN A O 1
ATOM 2049 N N . SER A 1 239 ? 56.180 31.477 -101.328 1.00 53.47 239 SER A N 1
ATOM 2050 C CA . SER A 1 239 ? 54.823 31.671 -101.855 1.00 53.47 239 SER A CA 1
ATOM 2051 C C . SER A 1 239 ? 53.871 30.523 -101.501 1.00 53.47 239 SER A C 1
ATOM 2053 O O . SER A 1 239 ? 52.671 30.767 -101.395 1.00 53.47 239 SER A O 1
ATOM 2055 N N . ALA A 1 240 ? 54.376 29.298 -101.311 1.00 55.91 240 ALA A N 1
ATOM 2056 C CA . ALA A 1 240 ? 53.579 28.172 -100.820 1.00 55.91 240 ALA A CA 1
ATOM 2057 C C . ALA A 1 240 ? 53.220 28.353 -99.334 1.00 55.91 240 ALA A C 1
ATOM 2059 O O . ALA A 1 240 ? 52.039 28.391 -98.992 1.00 55.91 240 ALA A O 1
ATOM 2060 N N . LYS A 1 241 ? 54.217 28.611 -98.471 1.00 56.66 241 LYS A N 1
ATOM 2061 C CA . LYS A 1 241 ? 54.005 28.831 -97.025 1.00 56.66 241 LYS A CA 1
ATOM 2062 C C . LYS A 1 241 ? 53.071 30.016 -96.728 1.00 56.66 241 LYS A C 1
ATOM 2064 O O . LYS A 1 241 ? 52.274 29.949 -95.797 1.00 56.66 241 LYS A O 1
ATOM 2069 N N . ALA A 1 242 ? 53.116 31.079 -97.537 1.00 50.50 242 ALA A N 1
ATOM 2070 C CA . ALA A 1 242 ? 52.184 32.206 -97.425 1.00 50.50 242 ALA A CA 1
ATOM 2071 C C . ALA A 1 242 ? 50.733 31.841 -97.806 1.00 50.50 242 ALA A C 1
ATOM 2073 O O . ALA A 1 242 ? 49.794 32.397 -97.236 1.00 50.50 242 ALA A O 1
ATOM 2074 N N . GLY A 1 243 ? 50.542 30.907 -98.745 1.00 52.31 243 GLY A N 1
ATOM 2075 C CA . GLY A 1 243 ? 49.226 30.381 -99.112 1.00 52.31 243 GLY A CA 1
ATOM 2076 C C . GLY A 1 243 ? 48.617 29.521 -98.005 1.00 52.31 243 GLY A C 1
ATOM 2077 O O . GLY A 1 243 ? 47.465 29.738 -97.628 1.00 52.31 243 GLY A O 1
ATOM 2078 N N . ASP A 1 244 ? 49.409 28.612 -97.433 1.00 52.25 244 ASP A N 1
ATOM 2079 C CA . ASP A 1 244 ? 48.955 27.715 -96.364 1.00 52.25 244 ASP A CA 1
ATOM 2080 C C . ASP A 1 244 ? 48.663 28.472 -95.058 1.00 52.25 244 ASP A C 1
ATOM 2082 O O . ASP A 1 244 ? 47.631 28.235 -94.431 1.00 52.25 244 ASP A O 1
ATOM 2086 N N . ALA A 1 245 ? 49.486 29.462 -94.686 1.00 51.91 245 ALA A N 1
ATOM 2087 C CA . ALA A 1 245 ? 49.218 30.319 -93.526 1.00 51.91 245 ALA A CA 1
ATOM 2088 C C . ALA A 1 245 ? 47.900 31.110 -93.669 1.00 51.91 245 ALA A C 1
ATOM 2090 O O . ALA A 1 245 ? 47.106 31.182 -92.729 1.00 51.91 245 ALA A O 1
ATOM 2091 N N . ALA A 1 246 ? 47.627 31.655 -94.862 1.00 47.25 246 ALA A N 1
ATOM 2092 C CA . ALA A 1 246 ? 46.377 32.359 -95.148 1.00 47.25 246 ALA A CA 1
ATOM 2093 C C . ALA A 1 246 ? 45.155 31.419 -95.193 1.00 47.25 246 ALA A C 1
ATOM 2095 O O . ALA A 1 246 ? 44.046 31.835 -94.850 1.00 47.25 246 ALA A O 1
ATOM 2096 N N . ALA A 1 247 ? 45.336 30.156 -95.591 1.00 48.12 247 ALA A N 1
ATOM 2097 C CA . ALA A 1 247 ? 44.283 29.143 -95.569 1.00 48.12 247 ALA A CA 1
ATOM 2098 C C . ALA A 1 247 ? 43.960 28.673 -94.138 1.00 48.12 247 ALA A C 1
ATOM 2100 O O . ALA A 1 247 ? 42.784 28.579 -93.783 1.00 48.12 247 ALA A O 1
ATOM 2101 N N . LEU A 1 248 ? 44.982 28.448 -93.304 1.00 50.47 248 LEU A N 1
ATOM 2102 C CA . LEU A 1 248 ? 44.826 27.992 -91.920 1.00 50.47 248 LEU A CA 1
ATOM 2103 C C . LEU A 1 248 ? 44.125 29.047 -91.049 1.00 50.47 248 LEU A C 1
ATOM 2105 O O . LEU A 1 248 ? 43.181 28.735 -90.322 1.00 50.47 248 LEU A O 1
ATOM 2109 N N . GLN A 1 249 ? 44.514 30.320 -91.186 1.00 51.97 249 GLN A N 1
ATOM 2110 C CA . GLN A 1 249 ? 43.876 31.420 -90.458 1.00 51.97 249 GLN A CA 1
ATOM 2111 C C . GLN A 1 249 ? 42.395 31.585 -90.847 1.00 51.97 249 GLN A C 1
ATOM 2113 O O . GLN A 1 249 ? 41.553 31.851 -89.992 1.00 51.97 249 GLN A O 1
ATOM 2118 N N . LYS A 1 250 ? 42.049 31.308 -92.111 1.00 54.00 250 LYS A N 1
ATOM 2119 C CA . LYS A 1 250 ? 40.664 31.325 -92.606 1.00 54.00 250 LYS A CA 1
ATOM 2120 C C . LYS A 1 250 ? 39.841 30.090 -92.205 1.00 54.00 250 LYS A C 1
ATOM 2122 O O . LYS A 1 250 ? 38.620 30.113 -92.342 1.00 54.00 250 LYS A O 1
ATOM 2127 N N . GLN A 1 251 ? 40.465 29.016 -91.719 1.00 50.31 251 GLN A N 1
ATOM 2128 C CA . GLN A 1 251 ? 39.755 27.874 -91.124 1.00 50.31 251 GLN A CA 1
ATOM 2129 C C . GLN A 1 251 ? 39.474 28.089 -89.632 1.00 50.31 251 GLN A C 1
ATOM 2131 O O . GLN A 1 251 ? 38.390 27.738 -89.173 1.00 50.31 251 GLN A O 1
ATOM 2136 N N . LEU A 1 252 ? 40.388 28.733 -88.900 1.00 52.47 252 LEU A N 1
ATOM 2137 C CA . LEU A 1 252 ? 40.203 29.047 -87.478 1.00 52.47 252 LEU A CA 1
ATOM 2138 C C . LEU A 1 252 ? 39.087 30.080 -87.227 1.00 52.47 252 LEU A C 1
ATOM 2140 O O . LEU A 1 252 ? 38.381 29.972 -86.231 1.00 52.47 252 LEU A O 1
ATOM 2144 N N . GLU A 1 253 ? 38.858 31.023 -88.148 1.00 50.59 253 GLU A N 1
ATOM 2145 C CA . GLU A 1 253 ? 37.742 31.987 -88.058 1.00 50.59 253 GLU A CA 1
ATOM 2146 C C . GLU A 1 253 ? 36.351 31.387 -88.367 1.00 50.59 253 GLU A C 1
ATOM 2148 O O . GLU A 1 253 ? 35.343 32.040 -88.119 1.00 50.59 253 GLU A O 1
ATOM 2153 N N . ASN A 1 254 ? 36.269 30.157 -88.895 1.00 50.19 254 ASN A N 1
ATOM 2154 C CA . ASN A 1 254 ? 35.009 29.505 -89.297 1.00 50.19 254 ASN A CA 1
ATOM 2155 C C . ASN A 1 254 ? 34.656 28.267 -88.440 1.00 50.19 254 ASN A C 1
ATOM 2157 O O . ASN A 1 254 ? 33.809 27.468 -88.838 1.00 50.19 254 ASN A O 1
ATOM 2161 N N . GLY A 1 255 ? 35.332 28.070 -87.301 1.00 39.72 255 GLY A N 1
ATOM 2162 C CA . GLY A 1 255 ? 35.268 26.834 -86.507 1.00 39.72 255 GLY A CA 1
ATOM 2163 C C . GLY A 1 255 ? 34.475 26.885 -85.195 1.00 39.72 255 GLY A C 1
ATOM 2164 O O . GLY A 1 255 ? 34.402 25.857 -84.529 1.00 39.72 255 GLY A O 1
ATOM 2165 N N . ASP A 1 256 ? 33.905 28.031 -84.805 1.00 35.72 256 ASP A N 1
ATOM 2166 C CA . ASP A 1 256 ? 33.314 28.239 -83.467 1.00 35.72 256 ASP A CA 1
ATOM 2167 C C . ASP A 1 256 ? 31.783 28.443 -83.496 1.00 35.72 256 ASP A C 1
ATOM 2169 O O . ASP A 1 256 ? 31.253 29.458 -83.051 1.00 35.72 256 ASP A O 1
ATOM 2173 N N . GLU A 1 257 ? 31.054 27.456 -84.033 1.00 44.41 257 GLU A N 1
ATOM 2174 C CA . GLU A 1 257 ? 29.599 27.316 -83.846 1.00 44.41 257 GLU A CA 1
ATOM 2175 C C . GLU A 1 257 ? 29.194 25.854 -83.565 1.00 44.41 257 GLU A C 1
ATOM 2177 O O . GLU A 1 257 ? 28.640 25.164 -84.419 1.00 44.41 257 GLU A O 1
ATOM 2182 N N . SER A 1 258 ? 29.406 25.378 -82.331 1.00 32.47 258 SER A N 1
ATOM 2183 C CA . SER A 1 258 ? 28.516 24.371 -81.721 1.00 32.47 258 SER A CA 1
ATOM 2184 C C . SER A 1 258 ? 28.723 24.252 -80.206 1.00 32.47 258 SER A C 1
ATOM 2186 O O . SER A 1 258 ? 29.609 23.533 -79.747 1.00 32.47 258 SER A O 1
ATOM 2188 N N . SER A 1 259 ? 27.858 24.893 -79.417 1.00 33.19 259 SER A N 1
ATOM 2189 C CA . SER A 1 259 ? 27.754 24.643 -77.974 1.00 33.19 259 SER A CA 1
ATOM 2190 C C . SER A 1 259 ? 26.277 24.637 -77.558 1.00 33.19 259 SER A C 1
ATOM 2192 O O . SER A 1 259 ? 25.659 25.703 -77.501 1.00 33.19 259 SER A O 1
ATOM 2194 N N . PRO A 1 260 ? 25.658 23.457 -77.350 1.00 38.59 260 PRO A N 1
ATOM 2195 C CA . PRO A 1 260 ? 24.256 23.367 -76.974 1.00 38.59 260 PRO A CA 1
ATOM 2196 C C . PRO A 1 260 ? 24.070 23.487 -75.456 1.00 38.59 260 PRO A C 1
ATOM 2198 O O . PRO A 1 260 ? 24.437 22.597 -74.696 1.00 38.59 260 PRO A O 1
ATOM 2201 N N . ASP A 1 261 ? 23.462 24.607 -75.074 1.00 28.44 261 ASP A N 1
ATOM 2202 C CA . ASP A 1 261 ? 22.366 24.734 -74.104 1.00 28.44 261 ASP A CA 1
ATOM 2203 C C . ASP A 1 261 ? 22.364 23.854 -72.833 1.00 28.44 261 ASP A C 1
ATOM 2205 O O . ASP A 1 261 ? 22.131 22.645 -72.859 1.00 28.44 261 ASP A O 1
ATOM 2209 N N . SER A 1 262 ? 22.438 24.527 -71.682 1.00 33.22 262 SER A N 1
ATOM 2210 C CA . SER A 1 262 ? 21.801 24.050 -70.451 1.00 33.22 262 SER A CA 1
ATOM 2211 C C . SER A 1 262 ? 21.249 25.231 -69.647 1.00 33.22 262 SER A C 1
ATOM 2213 O O . SER A 1 262 ? 21.852 25.698 -68.677 1.00 33.22 262 SER A O 1
ATOM 2215 N N . ASN A 1 263 ? 20.102 25.740 -70.080 1.00 31.45 263 ASN A N 1
ATOM 2216 C CA . ASN A 1 263 ? 19.332 26.739 -69.354 1.00 31.45 263 ASN A CA 1
ATOM 2217 C C . ASN A 1 263 ? 18.476 26.076 -68.253 1.00 31.45 263 ASN A C 1
ATOM 2219 O O . ASN A 1 263 ? 17.571 25.314 -68.573 1.00 31.45 263 ASN A O 1
ATOM 2223 N N . GLU A 1 264 ? 18.695 26.406 -66.975 1.00 30.98 264 GLU A N 1
ATOM 2224 C CA . GLU A 1 264 ? 17.577 26.802 -66.101 1.00 30.98 264 GLU A CA 1
ATOM 2225 C C . GLU A 1 264 ? 18.034 27.561 -64.843 1.00 30.98 264 GLU A C 1
ATOM 2227 O O . GLU A 1 264 ? 19.041 27.265 -64.200 1.00 30.98 264 GLU A O 1
ATOM 2232 N N . SER A 1 265 ? 17.259 28.590 -64.517 1.00 32.91 265 SER A N 1
ATOM 2233 C CA . SER A 1 265 ? 17.425 29.517 -63.397 1.00 32.91 265 SER A CA 1
ATOM 2234 C C . SER A 1 265 ? 16.856 28.982 -62.078 1.00 32.91 265 SER A C 1
ATOM 2236 O O . SER A 1 265 ? 15.827 28.317 -62.111 1.00 32.91 265 SER A O 1
ATOM 2238 N N . ASP A 1 266 ? 17.380 29.429 -60.927 1.00 29.28 266 ASP A N 1
ATOM 2239 C CA . ASP A 1 266 ? 16.665 30.357 -60.013 1.00 29.28 266 ASP A CA 1
ATOM 2240 C C . ASP A 1 266 ? 17.520 30.722 -58.767 1.00 29.28 266 ASP A C 1
ATOM 2242 O O . ASP A 1 266 ? 18.408 29.977 -58.359 1.00 29.28 266 ASP A O 1
ATOM 2246 N N . LYS A 1 267 ? 17.177 31.855 -58.135 1.00 34.72 267 LYS A N 1
ATOM 2247 C CA . LYS A 1 267 ? 17.642 32.425 -56.848 1.00 34.72 267 LYS A CA 1
ATOM 2248 C C . LYS A 1 267 ? 19.085 32.930 -56.824 1.00 34.72 267 LYS A C 1
ATOM 2250 O O . LYS A 1 267 ? 20.052 32.190 -56.857 1.00 34.72 267 LYS A O 1
ATOM 2255 N N . GLY A 1 268 ? 19.298 34.233 -56.684 1.00 31.12 268 GLY A N 1
ATOM 2256 C CA . GLY A 1 268 ? 18.642 35.079 -55.682 1.00 31.12 268 GLY A CA 1
ATOM 2257 C C . GLY A 1 268 ? 19.707 35.447 -54.654 1.00 31.12 268 GLY A C 1
ATOM 2258 O O . GLY A 1 268 ? 20.103 34.619 -53.840 1.00 31.12 268 GLY A O 1
ATOM 2259 N N . GLY A 1 269 ? 20.254 36.654 -54.785 1.00 31.19 269 GLY A N 1
ATOM 2260 C CA . GLY A 1 269 ? 21.529 37.005 -54.168 1.00 31.19 269 GLY A CA 1
ATOM 2261 C C . GLY A 1 269 ? 21.502 37.093 -52.642 1.00 31.19 269 GLY A C 1
ATOM 2262 O O . GLY A 1 269 ? 20.525 37.532 -52.042 1.00 31.19 269 GLY A O 1
ATOM 2263 N N . SER A 1 270 ? 22.647 36.777 -52.039 1.00 34.03 270 SER A N 1
ATOM 2264 C CA . SER A 1 270 ? 23.014 37.249 -50.707 1.00 34.03 270 SER A CA 1
ATOM 2265 C C . SER A 1 270 ? 24.480 37.690 -50.714 1.00 34.03 270 SER A C 1
ATOM 2267 O O . SER A 1 270 ? 25.396 36.885 -50.882 1.00 34.03 270 SER A O 1
ATOM 2269 N N . ARG A 1 271 ? 24.687 39.001 -50.578 1.00 31.28 271 ARG A N 1
ATOM 2270 C CA . ARG A 1 271 ? 25.917 39.624 -50.071 1.00 31.28 271 ARG A CA 1
ATOM 2271 C C . ARG A 1 271 ? 25.566 40.059 -48.633 1.00 31.28 271 ARG A C 1
ATOM 2273 O O . ARG A 1 271 ? 24.457 40.543 -48.430 1.00 31.28 271 ARG A O 1
ATOM 2280 N N . ARG A 1 272 ? 26.358 39.708 -47.607 1.00 31.19 272 ARG A N 1
ATOM 2281 C CA . ARG A 1 272 ? 27.615 40.397 -47.218 1.00 31.19 272 ARG A CA 1
ATOM 2282 C C . ARG A 1 272 ? 27.361 41.889 -46.944 1.00 31.19 272 ARG A C 1
ATOM 2284 O O . ARG A 1 272 ? 26.746 42.529 -47.788 1.00 31.19 272 ARG A O 1
ATOM 2291 N N . ASP A 1 273 ? 27.794 42.542 -45.868 1.00 29.69 273 ASP A N 1
ATOM 2292 C CA . ASP A 1 273 ? 28.763 42.286 -44.776 1.00 29.69 273 ASP A CA 1
ATOM 2293 C C . ASP A 1 273 ? 28.405 43.305 -43.638 1.00 29.69 273 ASP A C 1
ATOM 2295 O O . ASP A 1 273 ? 27.685 44.261 -43.932 1.00 29.69 273 ASP A O 1
ATOM 2299 N N . ASP A 1 274 ? 28.812 43.266 -42.357 1.00 29.47 274 ASP A N 1
ATOM 2300 C CA . ASP A 1 274 ? 29.605 42.350 -41.505 1.00 29.47 274 ASP A CA 1
ATOM 2301 C C . ASP A 1 274 ? 29.555 42.859 -40.017 1.00 29.47 274 ASP A C 1
ATOM 2303 O O . ASP A 1 274 ? 29.132 43.989 -39.778 1.00 29.47 274 ASP A O 1
ATOM 2307 N N . ASN A 1 275 ? 30.044 42.056 -39.053 1.00 31.41 275 ASN A N 1
ATOM 2308 C CA . ASN A 1 275 ? 30.569 42.419 -37.714 1.00 31.41 275 ASN A CA 1
ATOM 2309 C C . ASN A 1 275 ? 29.666 42.885 -36.540 1.00 31.41 275 ASN A C 1
ATOM 2311 O O . ASN A 1 275 ? 28.662 43.571 -36.708 1.00 31.41 275 ASN A O 1
ATOM 2315 N N . GLY A 1 276 ? 30.108 42.570 -35.304 1.00 29.80 276 GLY A N 1
ATOM 2316 C CA . GLY A 1 276 ? 29.557 43.182 -34.077 1.00 29.80 276 GLY A CA 1
ATOM 2317 C C . GLY A 1 276 ? 29.647 42.421 -32.739 1.00 29.80 276 GLY A C 1
ATOM 2318 O O . GLY A 1 276 ? 28.739 42.574 -31.928 1.00 29.80 276 GLY A O 1
ATOM 2319 N N . ALA A 1 277 ? 30.677 41.607 -32.471 1.00 34.34 277 ALA A N 1
ATOM 2320 C CA . ALA A 1 277 ? 30.849 40.973 -31.153 1.00 34.34 277 ALA A CA 1
ATOM 2321 C C . ALA A 1 277 ? 31.720 41.823 -30.204 1.00 34.34 277 ALA A C 1
ATOM 2323 O O . ALA A 1 277 ? 32.858 42.128 -30.557 1.00 34.34 277 ALA A O 1
ATOM 2324 N N . ASN A 1 278 ? 31.186 42.175 -29.022 1.00 34.00 278 ASN A N 1
ATOM 2325 C CA . ASN A 1 278 ? 31.826 42.100 -27.688 1.00 34.00 278 ASN A CA 1
ATOM 2326 C C . ASN A 1 278 ? 31.229 43.099 -26.682 1.00 34.00 278 ASN A C 1
ATOM 2328 O O . ASN A 1 278 ? 31.244 44.306 -26.917 1.00 34.00 278 ASN A O 1
ATOM 2332 N N . ALA A 1 2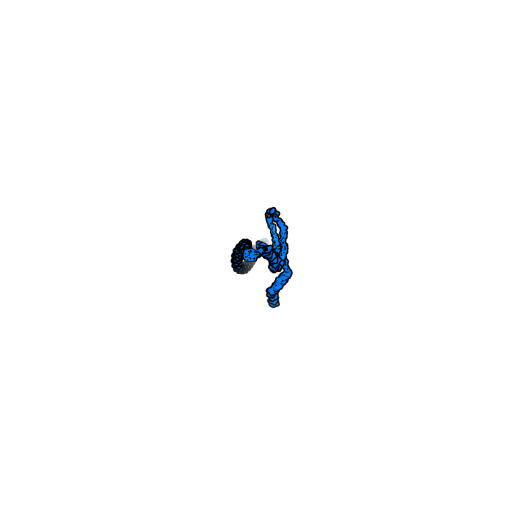79 ? 30.831 42.582 -25.517 1.00 33.00 279 ALA A N 1
ATOM 2333 C CA . ALA A 1 279 ? 30.918 43.257 -24.222 1.00 33.00 279 ALA A CA 1
ATOM 2334 C C . ALA A 1 279 ? 30.807 42.188 -23.118 1.00 33.00 279 ALA A C 1
ATOM 2336 O O . ALA A 1 279 ? 29.733 41.622 -22.922 1.00 33.00 279 ALA A O 1
ATOM 2337 N N . ASP A 1 280 ? 31.914 41.895 -22.435 1.00 37.94 280 ASP A N 1
ATOM 2338 C CA . ASP A 1 280 ? 31.910 41.110 -21.197 1.00 37.94 280 ASP A CA 1
ATOM 2339 C C . ASP A 1 280 ? 31.393 41.968 -20.035 1.00 37.94 280 ASP A C 1
ATOM 2341 O O . ASP A 1 280 ? 31.814 43.118 -19.901 1.00 37.94 280 ASP A O 1
ATOM 2345 N N . GLN A 1 281 ? 30.576 41.393 -19.150 1.00 35.09 281 GLN A 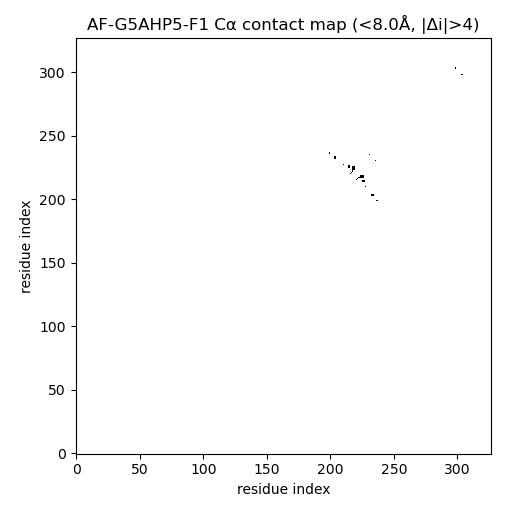N 1
ATOM 2346 C CA . GLN A 1 281 ? 30.641 41.669 -17.710 1.00 35.09 281 GLN A CA 1
ATOM 2347 C C . GLN A 1 281 ? 29.885 40.568 -16.946 1.00 35.09 281 GLN A C 1
ATOM 2349 O O . GLN A 1 281 ? 28.750 40.243 -17.295 1.00 35.09 281 GLN A O 1
ATOM 2354 N N . ASP A 1 282 ? 30.517 39.997 -15.922 1.00 36.03 282 ASP A N 1
ATOM 2355 C CA . ASP A 1 282 ? 29.893 39.055 -14.988 1.00 36.03 282 ASP A CA 1
ATOM 2356 C C . ASP A 1 282 ? 28.829 39.742 -14.115 1.00 36.03 282 ASP A C 1
ATOM 2358 O O . ASP A 1 282 ? 29.032 40.890 -13.718 1.00 36.03 282 ASP A O 1
ATOM 2362 N N . ASP A 1 283 ? 27.778 39.015 -13.713 1.00 33.16 283 ASP A N 1
ATOM 2363 C CA . ASP A 1 283 ? 27.296 39.101 -12.326 1.00 33.16 283 ASP A CA 1
ATOM 2364 C C . ASP A 1 283 ? 26.510 37.851 -11.876 1.00 33.16 283 ASP A C 1
ATOM 2366 O O . ASP A 1 283 ? 26.122 37.003 -12.686 1.00 33.16 283 ASP A O 1
ATOM 2370 N N . PHE A 1 284 ? 26.355 37.719 -10.559 1.00 32.16 284 PHE A N 1
ATOM 2371 C CA . PHE A 1 284 ? 25.846 36.544 -9.838 1.00 32.16 284 PHE A CA 1
ATOM 2372 C C . PHE A 1 284 ? 24.304 36.540 -9.648 1.00 32.16 284 PHE A C 1
ATOM 2374 O O . PHE A 1 284 ? 23.634 37.552 -9.827 1.00 32.16 284 PHE A O 1
ATOM 2381 N N . ASP A 1 285 ? 23.797 35.394 -9.171 1.00 31.20 285 ASP A N 1
ATOM 2382 C CA . ASP A 1 285 ? 22.601 35.222 -8.318 1.00 31.20 285 ASP A CA 1
ATOM 2383 C C . ASP A 1 285 ? 21.135 35.231 -8.858 1.00 31.20 285 ASP A C 1
ATOM 2385 O O . ASP A 1 285 ? 20.576 36.226 -9.309 1.00 31.20 285 ASP A O 1
ATOM 2389 N N . ASP A 1 286 ? 20.494 34.077 -8.591 1.00 30.48 286 ASP A N 1
ATOM 2390 C CA . ASP A 1 286 ? 19.215 33.893 -7.860 1.00 30.48 286 ASP A CA 1
ATOM 2391 C C . ASP A 1 286 ? 17.839 33.772 -8.579 1.00 30.48 286 ASP A C 1
ATOM 2393 O O . ASP A 1 286 ? 17.642 34.067 -9.758 1.00 30.48 286 ASP A O 1
ATOM 2397 N N . GLU A 1 287 ? 16.895 33.174 -7.837 1.00 40.34 287 GLU A N 1
ATOM 2398 C CA . GLU A 1 287 ? 15.608 32.597 -8.238 1.00 40.34 287 GLU A CA 1
ATOM 2399 C C . GLU A 1 287 ? 14.644 33.514 -9.018 1.00 40.34 287 GLU A C 1
ATOM 2401 O O . GLU A 1 287 ? 14.230 34.575 -8.554 1.00 40.34 287 GLU A O 1
ATOM 2406 N N . SER A 1 288 ? 14.065 32.986 -10.105 1.00 34.94 288 SER A N 1
ATOM 2407 C CA . SER A 1 288 ? 12.620 33.143 -10.357 1.00 34.94 288 SER A CA 1
ATOM 2408 C C . SER A 1 288 ? 12.057 32.082 -11.314 1.00 34.94 288 SER A C 1
ATOM 2410 O O . SER A 1 288 ? 12.707 31.620 -12.250 1.00 34.94 288 SER A O 1
ATOM 2412 N N . VAL A 1 289 ? 10.813 31.666 -11.056 1.00 48.31 289 VAL A N 1
ATOM 2413 C CA . VAL A 1 289 ? 10.069 30.697 -11.874 1.00 48.31 289 VAL A CA 1
ATOM 2414 C C . VAL A 1 289 ? 9.373 31.424 -13.023 1.00 48.31 289 VAL A C 1
ATOM 2416 O O . VAL A 1 289 ? 8.402 32.142 -12.789 1.00 48.31 289 VAL A O 1
ATOM 2419 N N . GLU A 1 290 ? 9.790 31.168 -14.266 1.00 38.59 290 GLU A N 1
ATOM 2420 C CA . GLU A 1 290 ? 9.077 31.637 -15.461 1.00 38.59 290 GLU A CA 1
ATOM 2421 C C . GLU A 1 290 ? 8.524 30.472 -16.301 1.00 38.59 290 GLU A C 1
ATOM 2423 O O . GLU A 1 290 ? 9.203 29.485 -16.598 1.00 38.59 290 GLU A O 1
ATOM 2428 N N . ALA A 1 291 ? 7.242 30.558 -16.666 1.00 41.25 291 ALA A N 1
ATOM 2429 C CA . ALA A 1 291 ? 6.522 29.472 -17.321 1.00 41.25 291 ALA A CA 1
ATOM 2430 C C . ALA A 1 291 ? 6.799 29.429 -18.834 1.00 41.25 291 ALA A C 1
ATOM 2432 O O . ALA A 1 291 ? 6.305 30.260 -19.599 1.00 41.25 291 ALA A O 1
ATOM 2433 N N . TYR A 1 292 ? 7.529 28.407 -19.288 1.00 38.38 292 TYR A N 1
ATOM 2434 C CA . TYR A 1 292 ? 7.842 28.214 -20.706 1.00 38.38 292 TYR A CA 1
ATOM 2435 C C . TYR A 1 292 ? 6.593 27.863 -21.538 1.00 38.38 292 TYR A C 1
ATOM 2437 O O . TYR A 1 292 ? 6.182 26.703 -21.627 1.00 38.38 292 TYR A O 1
ATOM 2445 N N . THR A 1 293 ? 6.002 28.863 -22.197 1.00 44.72 293 THR A N 1
ATOM 2446 C CA . THR A 1 293 ? 4.982 28.656 -23.236 1.00 44.72 293 THR A CA 1
ATOM 2447 C C . THR A 1 293 ? 5.649 28.563 -24.616 1.00 44.72 293 THR A C 1
ATOM 2449 O O . THR A 1 293 ? 6.251 29.532 -25.078 1.00 44.72 293 THR A O 1
ATOM 2452 N N . PRO A 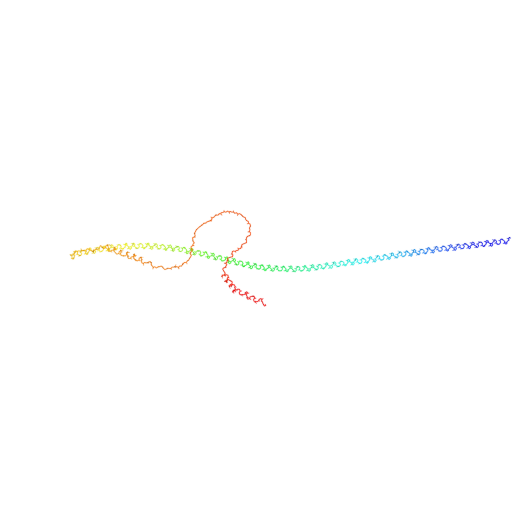1 294 ? 5.584 27.413 -25.317 1.00 45.41 294 PRO A N 1
ATOM 2453 C CA . PRO A 1 294 ? 6.245 27.264 -26.610 1.00 45.41 294 PRO A CA 1
ATOM 2454 C C . PRO A 1 294 ? 5.508 28.043 -27.719 1.00 45.41 294 PRO A C 1
ATOM 2456 O O . PRO A 1 294 ? 4.274 28.100 -27.727 1.00 45.41 294 PRO A O 1
ATOM 2459 N N . PRO A 1 295 ? 6.227 28.591 -28.718 1.00 47.12 295 PRO A N 1
ATOM 2460 C CA . PRO A 1 295 ? 5.620 29.388 -29.778 1.00 47.12 295 PRO A CA 1
ATOM 2461 C C . PRO A 1 295 ? 4.752 28.525 -30.704 1.00 47.12 295 PRO A C 1
ATOM 2463 O O . PRO A 1 295 ? 5.241 27.649 -31.426 1.00 47.12 295 PRO A O 1
ATOM 2466 N N . VAL A 1 296 ? 3.447 28.812 -30.734 1.00 50.62 296 VAL A N 1
ATOM 2467 C CA . VAL A 1 296 ? 2.485 28.124 -31.605 1.00 50.62 296 VAL A CA 1
ATOM 2468 C C . VAL A 1 296 ? 2.761 28.472 -33.071 1.00 50.62 296 VAL A C 1
ATOM 2470 O O . VAL A 1 296 ? 2.332 29.506 -33.588 1.00 50.62 296 VAL A O 1
ATOM 2473 N N . LYS A 1 297 ? 3.460 27.575 -33.775 1.00 60.53 297 LYS A N 1
ATOM 2474 C CA . LYS A 1 297 ? 3.631 27.646 -35.233 1.00 60.53 297 LYS A CA 1
ATOM 2475 C C . LYS A 1 297 ? 2.254 27.575 -35.900 1.00 60.53 297 LYS A C 1
ATOM 2477 O O . LYS A 1 297 ? 1.603 26.532 -35.873 1.00 60.53 297 LYS A O 1
ATOM 2482 N N . LYS A 1 298 ? 1.811 28.681 -36.508 1.00 59.56 298 LYS A N 1
ATOM 2483 C CA . LYS A 1 298 ? 0.517 28.780 -37.202 1.00 59.56 298 LYS A CA 1
ATOM 2484 C C . LYS A 1 298 ? 0.470 27.794 -38.377 1.00 59.56 298 LYS A C 1
ATOM 2486 O O . LYS A 1 298 ? 1.067 28.032 -39.425 1.00 59.56 298 LYS A O 1
ATOM 2491 N N . ILE A 1 299 ? -0.235 26.678 -38.201 1.00 66.25 299 ILE A N 1
ATOM 2492 C CA . ILE A 1 299 ? -0.490 25.693 -39.261 1.00 66.25 299 ILE A CA 1
ATOM 2493 C C . ILE A 1 299 ? -1.431 26.335 -40.289 1.00 66.25 299 ILE A C 1
ATOM 2495 O O . ILE A 1 299 ? -2.452 26.911 -39.916 1.00 66.25 299 ILE A O 1
ATOM 2499 N N . SER A 1 300 ? -1.116 26.239 -41.586 1.00 75.31 300 SER A N 1
ATOM 2500 C CA . SER A 1 300 ? -1.990 26.802 -42.622 1.00 75.31 300 SER A CA 1
ATOM 2501 C C . SER A 1 300 ? -3.355 26.101 -42.628 1.00 75.31 300 SER A C 1
ATOM 2503 O O . SER A 1 300 ? -3.442 24.875 -42.507 1.00 75.31 300 SER A O 1
ATOM 2505 N N . GLY A 1 301 ? -4.437 26.868 -42.801 1.00 75.38 301 GLY A N 1
ATOM 2506 C CA . GLY A 1 301 ? -5.807 26.340 -42.732 1.00 75.38 301 GLY A CA 1
ATOM 2507 C C . GLY A 1 301 ? -6.080 25.201 -43.723 1.00 75.38 301 GLY A C 1
ATOM 2508 O O . GLY A 1 301 ? -6.827 24.277 -43.410 1.00 75.38 301 GLY A O 1
ATOM 2509 N N . ALA A 1 302 ? -5.408 25.200 -44.880 1.00 76.50 302 ALA A N 1
ATOM 2510 C CA . ALA A 1 302 ? -5.454 24.100 -45.843 1.00 76.50 302 ALA A CA 1
ATOM 2511 C C . ALA A 1 302 ? -4.859 22.795 -45.278 1.00 76.50 302 ALA A C 1
ATOM 2513 O O . ALA A 1 302 ? -5.465 21.732 -45.417 1.00 76.50 302 ALA A O 1
ATOM 2514 N N . LYS A 1 303 ? -3.713 22.870 -44.585 1.00 75.69 303 LYS A N 1
ATOM 2515 C CA . LYS A 1 303 ? -3.062 21.708 -43.962 1.00 75.69 303 LYS A CA 1
ATOM 2516 C C . LYS A 1 303 ? -3.873 21.191 -42.771 1.00 75.69 303 LYS A C 1
ATOM 2518 O O . LYS A 1 303 ? -4.026 19.981 -42.628 1.00 75.69 303 LYS A O 1
ATOM 2523 N N . LEU A 1 304 ? -4.474 22.090 -41.984 1.00 78.81 304 LEU A N 1
ATOM 2524 C CA . LEU A 1 304 ? -5.412 21.722 -40.919 1.00 78.81 304 LEU A CA 1
ATOM 2525 C C . LEU A 1 304 ? -6.644 20.992 -41.484 1.00 78.81 304 LEU A C 1
ATOM 2527 O O . LEU A 1 304 ? -6.986 19.915 -41.006 1.00 78.81 304 LEU A O 1
ATOM 2531 N N . LYS A 1 305 ? -7.265 21.524 -42.547 1.00 80.62 305 LYS A N 1
ATOM 2532 C CA . LYS A 1 305 ? -8.432 20.916 -43.211 1.00 80.62 305 LYS A CA 1
ATOM 2533 C C . LYS A 1 305 ? -8.113 19.542 -43.813 1.00 80.62 305 LYS A C 1
ATOM 2535 O O . LYS A 1 305 ? -8.958 18.652 -43.762 1.00 80.62 305 LYS A O 1
ATOM 2540 N N . TYR A 1 306 ? -6.899 19.350 -44.335 1.00 83.19 306 TYR A N 1
ATOM 2541 C CA . TYR A 1 306 ? -6.431 18.048 -44.817 1.00 83.19 306 TYR A CA 1
ATOM 2542 C C . TYR A 1 306 ? -6.257 17.037 -43.673 1.00 83.19 306 TYR A C 1
ATOM 2544 O O . TYR A 1 306 ? -6.789 15.932 -43.758 1.00 83.19 306 TYR A O 1
ATOM 2552 N N . MET A 1 307 ? -5.596 17.420 -42.571 1.00 75.88 307 MET A N 1
ATOM 2553 C CA . MET A 1 307 ? -5.452 16.537 -41.402 1.00 75.88 307 MET A CA 1
ATOM 2554 C C . MET A 1 307 ? -6.802 16.194 -40.760 1.00 75.88 307 MET A C 1
ATOM 2556 O O . MET A 1 307 ? -7.014 15.045 -40.388 1.00 75.88 307 MET A O 1
ATOM 2560 N N . LEU A 1 308 ? -7.743 17.145 -40.693 1.00 76.06 308 LEU A N 1
ATOM 2561 C CA . LEU A 1 308 ? -9.095 16.880 -40.192 1.00 76.06 308 LEU A CA 1
ATOM 2562 C C . LEU A 1 308 ? -9.855 15.889 -41.088 1.00 76.06 308 LEU A C 1
ATOM 2564 O O . LEU A 1 308 ? -10.577 15.036 -40.581 1.00 76.06 308 LEU A O 1
ATOM 2568 N N . LYS A 1 309 ? -9.669 15.969 -42.414 1.00 79.25 309 LYS A N 1
ATOM 2569 C CA . LYS A 1 309 ? -10.281 15.037 -43.372 1.00 79.25 309 LYS A CA 1
ATOM 2570 C C . LYS A 1 309 ? -9.692 13.625 -43.258 1.00 79.25 309 LYS A C 1
ATOM 2572 O O . LYS A 1 309 ? -10.460 12.672 -43.291 1.00 79.25 309 LYS A O 1
ATOM 2577 N N . MET A 1 310 ? -8.375 13.504 -43.065 1.00 77.94 310 MET A N 1
ATOM 2578 C CA . MET A 1 310 ? -7.703 12.223 -42.790 1.00 77.94 310 MET A CA 1
ATOM 2579 C C . MET A 1 310 ? -8.153 11.614 -41.453 1.00 77.94 310 MET A C 1
ATOM 2581 O O . MET A 1 310 ? -8.451 10.426 -41.382 1.00 77.94 310 MET A O 1
ATOM 2585 N N . LEU A 1 311 ? -8.268 12.425 -40.396 1.00 73.31 311 LEU A N 1
ATOM 2586 C CA . LEU A 1 311 ? -8.803 11.961 -39.113 1.00 73.31 311 LEU A CA 1
ATOM 2587 C C . LEU A 1 311 ? -10.264 11.514 -39.234 1.00 73.31 311 LEU A C 1
ATOM 2589 O O . LEU A 1 311 ? -10.627 10.502 -38.652 1.00 73.31 311 LEU A O 1
ATOM 2593 N N . ALA A 1 312 ? -11.091 12.208 -40.019 1.00 73.25 312 ALA A N 1
ATOM 2594 C CA . ALA A 1 312 ? -12.481 11.813 -40.243 1.00 73.25 312 ALA A CA 1
ATOM 2595 C C . ALA A 1 312 ? -12.630 10.503 -41.045 1.00 73.25 312 ALA A C 1
ATOM 2597 O O . ALA A 1 312 ? -13.605 9.786 -40.828 1.00 73.25 312 ALA A O 1
ATOM 2598 N N . SER A 1 313 ? -11.693 10.172 -41.946 1.00 75.25 313 SER A N 1
ATOM 2599 C CA . SER A 1 313 ? -11.702 8.885 -42.659 1.00 75.25 313 SER A CA 1
ATOM 2600 C C . SER A 1 313 ? -11.185 7.725 -41.802 1.00 75.25 313 SER A C 1
ATOM 2602 O O . SER A 1 313 ? -11.788 6.657 -41.818 1.00 75.25 313 SER A O 1
ATOM 2604 N N . GLU A 1 314 ? -10.120 7.933 -41.024 1.00 72.62 314 GLU A N 1
ATOM 2605 C CA . GLU A 1 314 ? -9.511 6.881 -40.188 1.00 72.62 314 GLU A CA 1
ATOM 2606 C C . GLU A 1 314 ? -10.285 6.642 -38.875 1.00 72.62 314 GLU A C 1
ATOM 2608 O O . GLU A 1 314 ? -10.432 5.511 -38.416 1.00 72.62 314 GLU A O 1
ATOM 2613 N N . ALA A 1 315 ? -10.854 7.692 -38.272 1.00 69.06 315 ALA A N 1
ATOM 2614 C CA . ALA A 1 315 ? -11.618 7.600 -37.024 1.00 69.06 315 ALA A CA 1
ATOM 2615 C C . ALA A 1 315 ? -13.109 7.268 -37.230 1.00 69.06 315 ALA A C 1
ATOM 2617 O O . ALA A 1 315 ? -13.913 7.441 -36.310 1.00 69.06 315 ALA A O 1
ATOM 2618 N N . GLY A 1 316 ? -13.496 6.750 -38.404 1.00 62.31 316 GLY A N 1
ATOM 2619 C CA . GLY A 1 316 ? -14.874 6.329 -38.691 1.00 62.31 316 GLY A CA 1
ATOM 2620 C C . GLY A 1 316 ? -15.438 5.332 -37.665 1.00 62.31 316 GLY A C 1
ATOM 2621 O O . GLY A 1 316 ? -16.641 5.336 -37.404 1.00 62.31 316 GLY A O 1
ATOM 2622 N N . P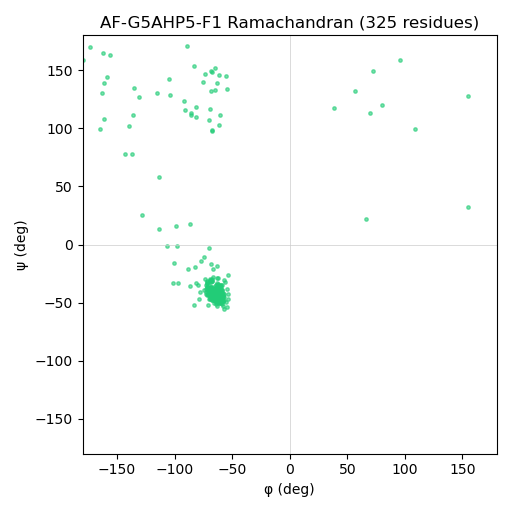HE A 1 317 ? -14.567 4.554 -37.005 1.00 63.53 317 PHE A N 1
ATOM 2623 C CA . PHE A 1 317 ? -14.953 3.621 -35.941 1.00 63.53 317 PHE A CA 1
ATOM 2624 C C . PHE A 1 317 ? -15.587 4.306 -34.711 1.00 63.53 317 PHE A C 1
ATOM 2626 O O . PHE A 1 317 ? -16.425 3.704 -34.043 1.00 63.53 317 PHE A O 1
ATOM 2633 N N . LEU A 1 318 ? -15.240 5.566 -34.415 1.00 57.72 318 LEU A N 1
ATOM 2634 C CA . LEU A 1 318 ? -15.830 6.314 -33.294 1.00 57.72 318 LEU A CA 1
ATOM 2635 C C . LEU A 1 318 ? -17.282 6.723 -33.582 1.00 57.72 318 LEU A C 1
ATOM 2637 O O . LEU A 1 318 ? -18.112 6.761 -32.674 1.00 57.72 318 LEU A O 1
ATOM 2641 N N . VAL A 1 319 ? -17.613 6.980 -34.853 1.00 58.03 319 VAL A N 1
ATOM 2642 C CA . VAL A 1 319 ? -18.982 7.313 -35.277 1.00 58.03 319 VAL A CA 1
ATOM 2643 C C . VAL A 1 319 ? -19.886 6.079 -35.207 1.00 58.03 319 VAL A C 1
ATOM 2645 O O . VAL A 1 319 ? -21.044 6.190 -34.804 1.00 58.03 319 VAL A O 1
ATOM 2648 N N . SER A 1 320 ? -19.367 4.891 -35.536 1.00 53.91 320 SER A N 1
ATOM 2649 C CA . SER A 1 320 ? -20.103 3.636 -35.342 1.00 53.91 320 SER A CA 1
ATOM 2650 C C . SER A 1 320 ? -20.225 3.239 -33.868 1.00 53.91 320 SER A C 1
ATOM 2652 O O . SER A 1 320 ? -21.285 2.744 -33.491 1.00 53.91 320 SER A O 1
ATOM 2654 N N . PHE A 1 321 ? -19.233 3.519 -33.013 1.00 49.38 321 PHE A N 1
ATOM 2655 C CA . PHE A 1 321 ? -19.328 3.243 -31.569 1.00 49.38 321 PHE A CA 1
ATOM 2656 C C . PHE A 1 321 ? -20.511 3.976 -30.911 1.00 49.38 321 PHE A C 1
ATOM 2658 O O . PHE A 1 321 ? -21.251 3.393 -30.124 1.00 49.38 321 PHE A O 1
ATOM 2665 N N . CYS A 1 322 ? -20.767 5.225 -31.314 1.00 50.34 322 CYS A N 1
ATOM 2666 C CA . CYS A 1 322 ? -21.876 6.029 -30.791 1.00 50.34 322 CYS A CA 1
ATOM 2667 C C . CYS A 1 322 ? -23.275 5.478 -31.165 1.00 50.34 322 CYS A C 1
ATOM 2669 O O . CYS A 1 322 ? -24.253 5.751 -30.473 1.00 50.34 322 CYS A O 1
ATOM 2671 N N . LYS A 1 323 ? -23.387 4.653 -32.220 1.00 52.59 323 LYS A N 1
ATOM 2672 C CA . LYS A 1 323 ? -24.645 3.975 -32.594 1.00 52.59 323 LYS A CA 1
ATOM 2673 C C . LYS A 1 323 ? -24.934 2.696 -31.801 1.00 52.59 323 LYS A C 1
ATOM 2675 O O . LYS A 1 323 ? -26.086 2.278 -31.779 1.00 52.59 323 LYS A O 1
ATOM 2680 N N . TYR A 1 324 ? -23.930 2.092 -31.164 1.00 53.59 324 TYR A N 1
ATOM 2681 C CA . TYR A 1 324 ? -24.079 0.852 -30.387 1.00 53.59 324 TYR A CA 1
ATOM 2682 C C . TYR A 1 324 ? -24.224 1.076 -28.870 1.00 53.59 324 TYR A C 1
ATOM 2684 O O . TYR A 1 324 ? -24.431 0.115 -28.142 1.00 53.59 324 TYR A O 1
ATOM 2692 N N . CYS A 1 325 ? -24.172 2.324 -28.390 1.00 50.88 325 CYS A N 1
ATOM 2693 C CA . CYS A 1 325 ? -24.447 2.686 -26.988 1.00 50.88 325 CYS A CA 1
ATOM 2694 C C . CYS A 1 325 ? -25.875 3.228 -26.752 1.00 50.88 325 CYS A C 1
ATOM 2696 O O . CYS A 1 325 ? -26.119 3.871 -25.734 1.00 50.88 325 CYS A O 1
ATOM 2698 N N . LEU A 1 326 ? -26.799 3.028 -27.700 1.00 50.03 326 LEU A N 1
ATOM 2699 C CA . LEU A 1 326 ? -28.170 3.568 -27.666 1.00 50.03 326 LEU A CA 1
ATOM 2700 C C . LEU A 1 326 ? -29.261 2.500 -27.903 1.00 50.03 326 LEU A C 1
ATOM 2702 O O . LEU A 1 326 ? -30.363 2.829 -28.342 1.00 50.03 326 LEU A O 1
ATOM 2706 N N . TYR A 1 327 ? -28.940 1.240 -27.595 1.00 46.41 327 TYR A N 1
ATOM 2707 C CA . TYR A 1 327 ? -29.865 0.110 -27.455 1.00 46.41 327 TYR A CA 1
ATOM 2708 C C . TYR A 1 327 ? -29.494 -0.704 -26.214 1.00 46.41 327 TYR A C 1
ATOM 2710 O O . TYR A 1 327 ? -28.273 -0.864 -25.990 1.00 46.41 327 TYR A O 1
#

Secondary structure (DSSP, 8-state):
-HHHHHHHHHHHHHHHHHHHHHHHHHHHHHHHHHHHHHHHHHHHHHHHHHHHHHHHHHHHHHHHHHHHHHHHHHHHHHHHHHHHHHHHHHHHHHHHHHHHHHHHHHHHHHHHHHHHHHHHHHHHHHHHHHHHHHHHHHHHHHHHHHHHHHHHHHHHHHHHHHHHHHHHHHHHHHHHHHHHHHHHHHHHHHHHHHHHHHHHHHHHHHHHHHHHHHHHHHHHTS-------SS-HHHHHHHHHHHHHHHHHHHHTT----------------------------------------------HHHHHHHHHHHHHHTHHHHHHHHHS--